Protein AF-A0A3L7VJH4-F1 (afdb_monomer)

Secondary structure (DSSP, 8-state):
-EEEEEES-TTHHHHHHTSHHHHHHHHTTS-EEEEEEGGGG-S-TTT---EEPPTT--SS-EE-HHHHHHHHHHHHHH-SS--EEEEEEEEEEEP-HHHHHHHGGG-EEEEEE--TT-B-THHHHHH--EEEESSSS--SSSHHHHHHHHHHHHTTSTTSSSSTTHHHHSTTSTT-SSPPPP-

Mean predicted aligned error: 3.5 Å

Sequence (183 aa):
MRIDVVTLFPEIFSGYLTQSLLAKAIDKGLIEIAVHNLRDWSTDEKHHKVDDRPYGGGPGMLICVEPVVRCVESLRAIDPRPAELVLLTPQGRRLDQTIVEEFAPRGRLILLCGRYEGFDHRVVEILKPTELSVGDFVLNGGEVAAMIVIDAAIRLIPGVLGDEQSSWDDSFSRGNRILEFPQ

pLDDT: mean 94.94, std 4.59, range [74.0, 98.81]

Structure (mmCIF, N/CA/C/O backbone):
data_AF-A0A3L7VJH4-F1
#
_entry.id   AF-A0A3L7VJH4-F1
#
loop_
_atom_site.group_PDB
_atom_site.id
_atom_site.type_symbol
_atom_site.label_atom_id
_atom_site.label_alt_id
_atom_site.label_comp_id
_atom_site.label_asym_id
_atom_site.label_entity_id
_atom_site.label_seq_id
_atom_site.pdbx_PDB_ins_code
_atom_site.Cartn_x
_atom_site.Cartn_y
_atom_site.Cartn_z
_atom_site.occupancy
_atom_site.B_iso_or_equiv
_atom_site.auth_seq_id
_atom_site.auth_comp_id
_atom_site.auth_asym_id
_atom_site.auth_atom_id
_atom_site.pdbx_PDB_model_num
ATOM 1 N N . MET A 1 1 ? -14.295 -4.120 3.820 1.00 92.06 1 MET A N 1
ATOM 2 C CA . MET A 1 1 ? -13.302 -3.347 3.029 1.00 92.06 1 MET A CA 1
ATOM 3 C C . MET A 1 1 ? -12.456 -4.326 2.227 1.00 92.06 1 MET A C 1
ATOM 5 O O . MET A 1 1 ? -12.163 -5.381 2.766 1.00 92.06 1 MET A O 1
ATOM 9 N N . ARG A 1 2 ? -12.078 -4.025 0.981 1.00 95.62 2 ARG A N 1
ATOM 10 C CA . ARG A 1 2 ? -11.166 -4.852 0.173 1.00 95.62 2 ARG A CA 1
ATOM 11 C C . ARG A 1 2 ? -9.865 -4.102 -0.105 1.00 95.62 2 ARG A C 1
ATOM 13 O O . ARG A 1 2 ? -9.911 -2.929 -0.470 1.00 95.62 2 ARG A O 1
ATOM 20 N N . ILE A 1 3 ? -8.729 -4.772 0.048 1.00 97.69 3 ILE A N 1
ATOM 21 C CA . ILE A 1 3 ? -7.406 -4.220 -0.244 1.00 97.69 3 ILE A CA 1
ATOM 22 C C . ILE A 1 3 ? -6.659 -5.195 -1.152 1.00 97.69 3 ILE A C 1
ATOM 24 O O . ILE A 1 3 ? -6.390 -6.330 -0.767 1.00 97.69 3 ILE A O 1
ATOM 28 N N . ASP A 1 4 ? -6.319 -4.746 -2.354 1.00 98.31 4 ASP A N 1
ATOM 29 C CA . ASP A 1 4 ? -5.479 -5.478 -3.293 1.00 98.31 4 ASP A CA 1
ATOM 30 C C . ASP A 1 4 ? -4.043 -4.926 -3.196 1.00 98.31 4 ASP A C 1
ATOM 32 O O . ASP A 1 4 ? -3.785 -3.768 -3.521 1.00 98.31 4 ASP A O 1
ATOM 36 N N . VAL A 1 5 ? -3.095 -5.731 -2.721 1.00 98.69 5 VAL A N 1
ATOM 37 C CA . VAL A 1 5 ? -1.678 -5.356 -2.616 1.00 98.69 5 VAL A CA 1
ATOM 38 C C . VAL A 1 5 ? -0.929 -5.898 -3.822 1.00 98.69 5 VAL A C 1
ATOM 40 O O . VAL A 1 5 ? -0.890 -7.107 -4.026 1.00 98.69 5 VAL A O 1
ATOM 43 N N . VAL A 1 6 ? -0.292 -5.027 -4.599 1.00 98.81 6 VAL A N 1
ATOM 44 C CA . VAL A 1 6 ? 0.524 -5.411 -5.756 1.00 98.81 6 VAL A CA 1
ATOM 45 C C . VAL A 1 6 ? 1.995 -5.311 -5.379 1.00 98.81 6 VAL A C 1
ATOM 47 O O . VAL A 1 6 ? 2.497 -4.229 -5.077 1.00 98.81 6 VAL A O 1
ATOM 50 N N . THR A 1 7 ? 2.697 -6.440 -5.390 1.00 98.69 7 THR A N 1
ATOM 51 C CA . THR A 1 7 ? 4.099 -6.548 -4.961 1.00 98.69 7 THR A CA 1
ATOM 52 C C . THR A 1 7 ? 4.866 -7.543 -5.834 1.00 98.69 7 THR A C 1
ATOM 54 O O . THR A 1 7 ? 4.282 -8.329 -6.570 1.00 98.69 7 THR A O 1
ATOM 57 N N . LEU A 1 8 ? 6.196 -7.527 -5.751 1.00 98.12 8 LEU A N 1
ATOM 58 C CA . LEU A 1 8 ? 7.056 -8.587 -6.289 1.00 98.12 8 LEU A CA 1
ATOM 59 C C . LEU A 1 8 ? 7.301 -9.725 -5.289 1.00 98.12 8 LEU A C 1
ATOM 61 O O . LEU A 1 8 ? 7.897 -10.736 -5.657 1.00 98.12 8 LEU A O 1
ATOM 65 N N . PHE A 1 9 ? 6.883 -9.551 -4.032 1.00 97.69 9 PHE A N 1
ATOM 66 C CA . PHE A 1 9 ? 7.209 -10.432 -2.912 1.00 97.69 9 PHE A CA 1
ATOM 67 C C . PHE A 1 9 ? 5.965 -10.745 -2.066 1.00 97.69 9 PHE A C 1
ATOM 69 O O . PHE A 1 9 ? 5.881 -10.321 -0.910 1.00 97.69 9 PHE A O 1
ATOM 76 N N . PRO A 1 10 ? 4.991 -11.493 -2.616 1.00 97.81 10 PRO A N 1
ATOM 77 C CA . PRO A 1 10 ? 3.744 -11.801 -1.915 1.00 97.81 10 PRO A CA 1
ATOM 78 C C . PRO A 1 10 ? 3.968 -12.520 -0.575 1.00 97.81 10 PRO A C 1
ATOM 80 O O . PRO A 1 10 ? 3.296 -12.221 0.408 1.00 97.81 10 PRO A O 1
ATOM 83 N N . GLU A 1 11 ? 4.975 -13.393 -0.496 1.00 97.62 11 GLU A N 1
ATOM 84 C CA . GLU A 1 11 ? 5.280 -14.189 0.701 1.00 97.62 11 GLU A CA 1
ATOM 85 C C . GLU A 1 11 ? 5.618 -13.356 1.947 1.00 97.62 11 GLU A C 1
ATOM 87 O O . GLU A 1 11 ? 5.422 -13.830 3.065 1.00 97.62 11 GLU A O 1
ATOM 92 N N . ILE A 1 12 ? 6.056 -12.099 1.791 1.00 96.56 12 ILE A N 1
ATOM 93 C CA . ILE A 1 12 ? 6.304 -11.183 2.922 1.00 96.56 12 ILE A CA 1
ATOM 94 C C . ILE A 1 12 ? 5.017 -10.940 3.733 1.00 96.56 12 ILE A C 1
ATOM 96 O O . ILE A 1 12 ? 5.074 -10.687 4.936 1.00 96.56 12 ILE A O 1
ATOM 100 N N . PHE A 1 13 ? 3.847 -11.058 3.103 1.00 97.62 13 PHE A N 1
ATOM 101 C CA . PHE A 1 13 ? 2.556 -10.841 3.750 1.00 97.62 13 PHE A CA 1
ATOM 102 C C . PHE A 1 13 ? 2.014 -12.079 4.476 1.00 97.62 13 PHE A C 1
ATOM 104 O O . PHE A 1 13 ? 1.137 -11.928 5.322 1.00 97.62 13 PHE A O 1
ATOM 111 N N . SER A 1 14 ? 2.535 -13.283 4.209 1.00 91.81 14 SER A N 1
ATOM 112 C CA . SER A 1 14 ? 2.027 -14.545 4.781 1.00 91.81 14 SER A CA 1
ATOM 113 C C . SER A 1 14 ? 1.933 -14.511 6.314 1.00 91.81 14 SER A C 1
ATOM 115 O O . SER A 1 14 ? 0.893 -14.821 6.899 1.00 91.81 14 SER A O 1
ATOM 117 N N . GLY A 1 15 ? 3.001 -14.055 6.972 1.00 93.81 15 GLY A N 1
ATOM 118 C CA . GLY A 1 15 ? 3.023 -13.828 8.412 1.00 93.81 15 GLY A CA 1
ATOM 119 C C . GLY A 1 15 ? 2.077 -12.701 8.810 1.00 93.81 15 GLY A C 1
ATOM 120 O O . GLY A 1 15 ? 1.197 -12.903 9.629 1.00 93.81 15 GLY A O 1
ATOM 121 N N . TYR A 1 16 ? 2.204 -11.526 8.197 1.00 95.62 16 TYR A N 1
ATOM 122 C CA . TYR A 1 16 ? 1.441 -10.336 8.583 1.00 95.62 16 TYR A CA 1
ATOM 123 C C . TYR A 1 16 ? -0.088 -10.541 8.561 1.00 95.62 16 TYR A C 1
ATOM 125 O O . TYR A 1 16 ? -0.773 -10.169 9.511 1.00 95.62 16 TYR A O 1
ATOM 133 N N . LEU A 1 17 ? -0.620 -11.192 7.523 1.00 96.44 17 LEU A N 1
ATOM 134 C CA . LEU A 1 17 ? -2.065 -11.386 7.343 1.00 96.44 17 LEU A CA 1
ATOM 135 C C 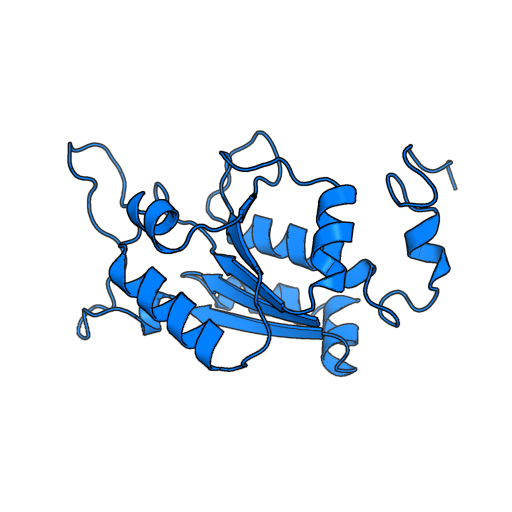. LEU A 1 17 ? -2.676 -12.433 8.287 1.00 96.44 17 LEU A C 1
ATOM 137 O O . LEU A 1 17 ? -3.890 -12.454 8.468 1.00 96.44 17 LEU A O 1
ATOM 141 N N . THR A 1 18 ? -1.857 -13.296 8.890 1.00 96.00 18 THR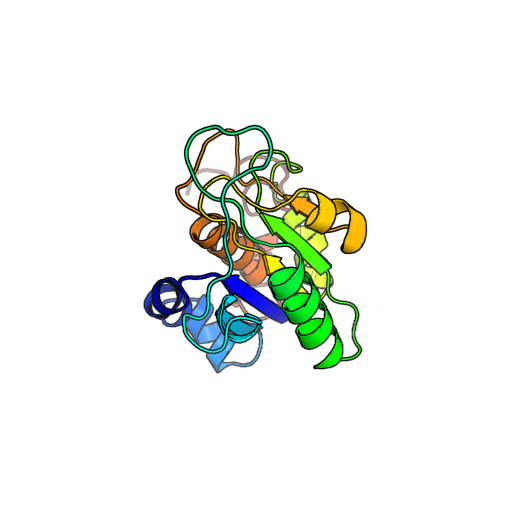 A N 1
ATOM 142 C CA . THR A 1 18 ? -2.319 -14.432 9.707 1.00 96.00 18 THR A CA 1
ATOM 143 C C . THR A 1 18 ? -2.238 -14.179 11.210 1.00 96.00 18 THR A C 1
ATOM 145 O O . THR A 1 18 ? -2.557 -15.067 11.999 1.00 96.00 18 THR A O 1
ATOM 148 N N . GLN A 1 19 ? -1.844 -12.974 11.634 1.00 94.62 19 GLN A N 1
ATOM 149 C CA . GLN A 1 19 ? -1.680 -12.648 13.050 1.00 94.62 19 GLN A CA 1
ATOM 150 C C . GLN A 1 19 ? -2.726 -11.660 13.578 1.00 94.62 19 GLN A C 1
ATOM 152 O O . GLN A 1 19 ? -3.238 -10.787 12.875 1.00 94.62 19 GLN A O 1
ATOM 157 N N . SER A 1 20 ? -2.953 -11.754 14.891 1.00 94.12 20 SER A N 1
ATOM 158 C CA . SER A 1 20 ? -3.588 -10.718 15.712 1.00 94.12 20 SER A CA 1
ATOM 159 C C . SER A 1 20 ? -4.978 -10.267 15.210 1.00 94.12 20 SER A C 1
ATOM 161 O O . SER A 1 20 ? -5.812 -11.079 14.807 1.00 94.12 20 SER A O 1
ATOM 163 N N . LEU A 1 21 ? -5.262 -8.970 15.334 1.00 93.06 21 LEU A N 1
ATOM 164 C CA . LEU A 1 21 ? -6.517 -8.311 14.995 1.00 93.06 21 LEU A CA 1
ATOM 165 C C . LEU A 1 21 ? -6.871 -8.442 13.511 1.00 93.06 21 LEU A C 1
ATOM 167 O O . LEU A 1 21 ? -8.036 -8.669 13.186 1.00 93.06 21 LEU A O 1
ATOM 171 N N . LEU A 1 22 ? -5.871 -8.341 12.633 1.00 95.19 22 LEU A N 1
ATOM 172 C CA . LEU A 1 22 ? -6.064 -8.425 11.191 1.00 95.19 22 LEU A CA 1
ATOM 173 C C . LEU A 1 22 ? -6.592 -9.803 10.777 1.00 95.19 22 LEU A C 1
ATOM 175 O O . LEU A 1 22 ? -7.606 -9.872 10.085 1.00 95.19 22 LEU A O 1
ATOM 179 N N . ALA A 1 23 ? -5.988 -10.886 11.275 1.00 96.56 23 ALA A N 1
ATOM 180 C CA . ALA A 1 23 ? -6.467 -12.244 11.009 1.00 96.56 23 ALA A CA 1
ATOM 181 C C . ALA A 1 23 ? -7.924 -12.433 11.450 1.00 96.56 23 ALA A C 1
ATOM 183 O O . ALA A 1 23 ? -8.761 -12.883 10.674 1.00 96.56 23 ALA A O 1
ATOM 184 N N . LYS A 1 24 ? -8.270 -11.975 12.662 1.00 96.19 24 LYS A N 1
ATOM 185 C CA . LYS A 1 24 ? -9.651 -12.038 13.168 1.00 96.19 24 LYS A CA 1
ATOM 186 C C . LYS A 1 24 ? -10.632 -11.239 12.306 1.00 96.19 24 LYS A C 1
ATOM 188 O O . LYS A 1 24 ? -11.784 -11.643 12.167 1.00 96.19 24 LYS A O 1
ATOM 193 N N . ALA A 1 25 ? -10.215 -10.088 11.780 1.00 95.69 25 ALA A N 1
ATOM 194 C CA . ALA A 1 25 ? -11.049 -9.261 10.912 1.00 95.69 25 ALA A CA 1
ATOM 195 C C . ALA A 1 25 ? -11.294 -9.926 9.547 1.00 95.69 25 ALA A C 1
ATOM 197 O O . ALA A 1 25 ? -12.413 -9.858 9.033 1.00 95.69 25 ALA A O 1
ATOM 198 N N . ILE A 1 26 ? -10.274 -10.599 9.003 1.00 96.69 26 ILE A N 1
ATOM 199 C CA . ILE A 1 26 ? -10.370 -11.399 7.776 1.00 96.69 26 ILE A CA 1
ATOM 200 C C . ILE A 1 26 ? -11.284 -12.612 7.995 1.00 96.69 26 ILE A C 1
ATOM 202 O O . ILE A 1 26 ? -12.233 -12.792 7.236 1.00 96.69 26 ILE A O 1
ATOM 206 N N . ASP A 1 27 ? -11.088 -13.382 9.071 1.00 96.88 27 ASP A N 1
ATOM 207 C CA . ASP A 1 27 ? -11.901 -14.569 9.393 1.00 96.88 27 ASP A CA 1
ATOM 208 C C . ASP A 1 27 ? -13.392 -14.236 9.567 1.00 96.88 27 ASP A C 1
ATOM 210 O O . ASP A 1 27 ? -14.271 -15.024 9.219 1.00 96.88 27 ASP A O 1
ATOM 214 N N . LYS A 1 28 ? -13.693 -13.042 10.093 1.00 96.38 28 LYS A N 1
ATOM 215 C CA . LYS A 1 28 ? -15.062 -12.523 10.237 1.00 96.38 28 LYS A CA 1
ATOM 216 C C . LYS A 1 28 ? -15.642 -11.939 8.943 1.00 96.38 28 LYS A C 1
ATOM 218 O O . LYS A 1 28 ? -16.788 -11.495 8.951 1.00 96.38 28 LYS A O 1
ATOM 223 N N . GLY A 1 29 ? -14.870 -11.880 7.858 1.00 95.81 29 GLY A N 1
ATOM 224 C CA . GLY A 1 29 ? -15.290 -11.299 6.580 1.00 95.81 29 GLY A CA 1
ATOM 225 C C . GLY A 1 29 ? -15.485 -9.778 6.606 1.00 95.81 29 GLY A C 1
ATOM 226 O O . GLY A 1 29 ? -16.121 -9.227 5.710 1.00 95.81 29 GLY A O 1
ATOM 227 N N . LEU A 1 30 ? -14.955 -9.076 7.616 1.00 94.81 30 LEU A N 1
ATOM 228 C CA . LEU A 1 30 ? -15.017 -7.608 7.685 1.00 94.81 30 LEU A CA 1
ATOM 229 C C . LEU A 1 30 ? -14.079 -6.970 6.649 1.00 94.81 30 LEU A C 1
ATOM 231 O O . LEU A 1 30 ? -14.329 -5.872 6.127 1.00 94.81 30 LEU A O 1
ATOM 235 N N . ILE A 1 31 ? -12.984 -7.672 6.353 1.00 95.31 31 ILE A N 1
ATOM 236 C CA . ILE A 1 31 ? -11.900 -7.217 5.491 1.00 95.31 31 ILE A CA 1
ATOM 237 C C . ILE A 1 31 ? -11.475 -8.355 4.570 1.00 95.31 31 ILE A C 1
ATOM 239 O O . ILE A 1 31 ? -11.355 -9.498 4.995 1.00 95.31 31 ILE A O 1
ATOM 243 N N . GLU A 1 32 ? -11.228 -8.023 3.312 1.00 96.12 32 GLU A N 1
ATOM 244 C CA . GLU A 1 32 ? -10.645 -8.908 2.312 1.00 96.12 32 GLU A CA 1
ATOM 245 C C . GLU A 1 32 ? -9.292 -8.323 1.904 1.00 96.12 32 GLU A C 1
ATOM 247 O O . GLU A 1 32 ? -9.225 -7.165 1.486 1.00 96.12 32 GLU A O 1
ATOM 252 N N . ILE A 1 33 ? -8.215 -9.101 2.025 1.00 96.88 33 ILE A N 1
ATOM 253 C CA . ILE A 1 33 ? -6.894 -8.707 1.530 1.00 96.88 33 ILE A CA 1
ATOM 254 C C . ILE A 1 33 ? -6.434 -9.731 0.503 1.00 96.88 33 ILE A C 1
ATOM 256 O O . ILE A 1 33 ? -6.310 -10.913 0.815 1.00 96.88 33 ILE A O 1
ATOM 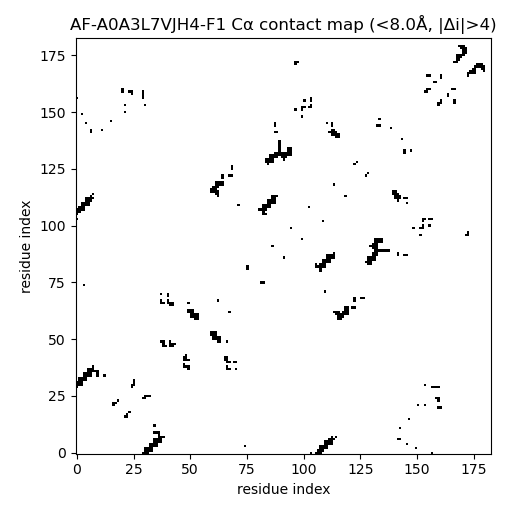260 N N . ALA A 1 34 ? -6.170 -9.260 -0.712 1.00 97.25 34 ALA A N 1
ATOM 261 C CA . ALA A 1 34 ? -5.609 -10.059 -1.789 1.00 97.25 34 ALA A CA 1
ATOM 262 C C . ALA A 1 34 ? -4.205 -9.547 -2.111 1.00 97.25 34 ALA A C 1
ATOM 264 O O . ALA A 1 34 ? -4.002 -8.346 -2.287 1.00 97.25 34 ALA A O 1
ATOM 265 N N . VAL A 1 35 ? -3.229 -10.450 -2.170 1.00 98.44 35 VAL A N 1
ATOM 266 C CA . VAL A 1 35 ? -1.836 -10.112 -2.476 1.00 98.44 35 VAL A CA 1
ATOM 267 C C . VAL A 1 35 ? -1.497 -10.673 -3.847 1.00 98.44 35 VAL A C 1
ATOM 269 O O . VAL A 1 35 ? -1.623 -11.872 -4.083 1.00 98.44 35 VAL A O 1
ATOM 272 N N . HIS A 1 36 ? -1.071 -9.793 -4.743 1.00 98.44 36 HIS A N 1
ATOM 273 C CA . HIS A 1 36 ? -0.866 -10.071 -6.157 1.00 98.44 36 HIS A CA 1
ATOM 274 C C . HIS A 1 36 ? 0.610 -9.939 -6.500 1.00 98.44 36 HIS A C 1
ATOM 276 O O . HIS A 1 36 ? 1.237 -8.919 -6.193 1.00 98.44 36 HIS A O 1
ATOM 282 N N . ASN A 1 37 ? 1.163 -10.956 -7.161 1.00 98.38 37 ASN A N 1
ATOM 283 C CA . ASN A 1 37 ? 2.512 -10.876 -7.692 1.00 98.38 37 ASN A CA 1
ATOM 284 C C . ASN A 1 37 ? 2.481 -10.150 -9.039 1.00 98.38 37 ASN A C 1
ATOM 286 O O . ASN A 1 37 ? 1.928 -10.656 -10.009 1.00 98.38 37 ASN A O 1
ATOM 290 N N . LEU A 1 38 ? 3.114 -8.980 -9.140 1.00 98.44 38 LEU A N 1
ATOM 291 C CA . LEU A 1 38 ? 3.136 -8.205 -10.389 1.00 98.44 38 LEU A CA 1
ATOM 292 C C . LEU A 1 38 ? 3.719 -9.006 -11.573 1.00 98.44 38 LEU A C 1
ATOM 294 O O . LEU A 1 38 ? 3.392 -8.738 -12.729 1.00 98.44 38 LEU A O 1
ATOM 298 N N . ARG A 1 39 ? 4.556 -10.013 -11.290 1.00 97.88 39 ARG A N 1
ATOM 299 C CA . ARG A 1 39 ? 5.144 -10.917 -12.292 1.00 97.88 39 ARG A CA 1
ATOM 300 C C . ARG A 1 39 ? 4.109 -11.720 -13.078 1.00 97.88 39 ARG A C 1
ATOM 302 O O . ARG A 1 39 ? 4.394 -12.087 -14.217 1.00 97.88 39 ARG A O 1
ATOM 309 N N . ASP A 1 40 ? 2.910 -11.900 -12.533 1.00 97.44 40 ASP A N 1
ATOM 310 C CA . ASP A 1 40 ? 1.806 -12.596 -13.200 1.00 97.44 40 ASP A CA 1
ATOM 311 C C . ASP A 1 40 ? 1.242 -11.788 -14.387 1.00 97.44 40 ASP A C 1
ATOM 313 O O . ASP A 1 40 ? 0.609 -12.347 -15.280 1.00 97.44 40 ASP A O 1
ATOM 317 N N . TRP A 1 41 ? 1.528 -10.480 -14.448 1.00 97.75 41 TRP A N 1
ATOM 318 C CA . TRP A 1 41 ? 1.181 -9.597 -15.571 1.00 97.75 41 TRP A CA 1
ATOM 319 C C . TRP A 1 41 ? 2.371 -9.264 -16.478 1.00 97.75 41 TRP A C 1
ATOM 321 O O . TRP A 1 41 ? 2.262 -8.389 -17.341 1.00 97.75 41 TRP A O 1
ATOM 331 N N . SER A 1 42 ? 3.505 -9.950 -16.307 1.00 96.56 42 SER A N 1
ATOM 332 C CA . SER A 1 42 ? 4.641 -9.821 -17.221 1.00 96.56 42 SER A CA 1
ATOM 333 C C . SER A 1 42 ? 4.266 -10.266 -18.637 1.00 96.56 42 SER A C 1
ATOM 335 O O . SER A 1 42 ? 3.522 -11.225 -18.833 1.00 96.56 42 SER A O 1
ATOM 337 N N . THR A 1 43 ? 4.812 -9.572 -19.635 1.00 90.50 43 THR A N 1
ATOM 338 C CA . THR A 1 43 ? 4.730 -9.967 -21.049 1.00 90.50 43 THR A CA 1
ATOM 339 C C . THR A 1 43 ? 5.884 -10.859 -21.489 1.00 90.50 43 THR A C 1
ATOM 341 O O . THR A 1 43 ? 5.847 -11.428 -22.577 1.00 90.50 43 THR A O 1
ATOM 344 N N . ASP A 1 44 ? 6.894 -11.019 -20.635 1.00 91.50 44 ASP A N 1
ATOM 345 C CA . ASP A 1 44 ? 7.966 -11.985 -20.815 1.00 91.50 44 ASP A CA 1
ATOM 346 C C . ASP A 1 44 ? 7.548 -13.319 -20.187 1.00 91.50 44 ASP A C 1
ATOM 348 O O . ASP A 1 44 ? 7.787 -13.574 -19.009 1.00 91.50 44 ASP A O 1
ATOM 352 N N . GLU A 1 45 ? 6.937 -14.189 -20.989 1.00 85.31 45 GLU A N 1
ATOM 353 C CA . GLU A 1 45 ? 6.491 -15.521 -20.552 1.00 85.31 45 GLU A CA 1
ATOM 354 C C . GLU A 1 45 ? 7.645 -16.446 -20.133 1.00 85.31 45 GLU A C 1
ATOM 356 O O . GLU A 1 45 ? 7.423 -17.469 -19.490 1.00 85.31 45 GLU A O 1
ATOM 361 N N . LYS A 1 46 ? 8.889 -16.126 -20.508 1.00 90.00 46 LYS A N 1
ATOM 362 C CA . LYS A 1 46 ? 10.037 -17.000 -20.256 1.00 90.00 46 LYS A CA 1
ATOM 363 C C . LYS A 1 46 ? 10.687 -16.713 -18.910 1.00 90.00 46 LYS A C 1
ATOM 365 O O . LYS A 1 46 ? 11.101 -17.643 -18.218 1.00 90.00 46 LYS A O 1
ATOM 370 N N . HIS A 1 47 ? 10.840 -15.436 -18.569 1.00 91.44 47 HIS A N 1
ATOM 371 C CA . HIS A 1 47 ? 11.544 -15.019 -17.355 1.00 91.44 47 HIS A CA 1
ATOM 372 C C . HIS A 1 47 ? 10.677 -14.208 -16.388 1.00 91.44 47 HIS A C 1
ATOM 374 O O . HIS A 1 47 ? 11.154 -13.877 -15.302 1.00 91.44 47 HIS A O 1
ATOM 380 N N . HIS A 1 48 ? 9.428 -13.896 -16.748 1.00 93.31 48 HIS A N 1
ATOM 381 C CA . HIS A 1 48 ? 8.505 -13.076 -15.957 1.00 93.31 48 HIS A CA 1
ATOM 382 C C . HIS A 1 48 ? 9.152 -11.765 -15.470 1.00 93.31 48 HIS A C 1
ATOM 384 O O . HIS A 1 48 ? 9.014 -11.342 -14.311 1.00 93.31 48 HIS A O 1
ATOM 390 N N . LYS A 1 49 ? 9.925 -11.136 -16.365 1.00 95.00 49 LYS A N 1
ATOM 391 C CA . LYS A 1 49 ? 10.639 -9.881 -16.113 1.00 95.00 49 LYS A CA 1
ATOM 392 C C . LYS A 1 49 ? 9.636 -8.725 -16.061 1.00 95.00 49 LYS A C 1
ATOM 394 O O . LYS A 1 49 ? 8.722 -8.644 -16.878 1.00 95.00 49 LYS A O 1
ATOM 399 N N . VAL A 1 50 ? 9.791 -7.834 -15.085 1.00 97.31 50 VAL A N 1
ATOM 400 C CA . VAL A 1 50 ? 8.879 -6.689 -14.861 1.00 97.31 50 VAL A CA 1
ATOM 401 C C . VAL A 1 50 ? 9.621 -5.382 -14.619 1.00 97.31 50 VAL A C 1
ATOM 403 O O . VAL A 1 50 ? 8.999 -4.362 -14.350 1.00 97.31 50 VAL A O 1
ATOM 406 N N . ASP A 1 51 ? 10.942 -5.413 -14.703 1.00 96.81 51 ASP A N 1
ATOM 407 C CA . ASP A 1 51 ? 11.846 -4.310 -14.428 1.00 96.81 51 ASP A CA 1
ATOM 408 C C . ASP A 1 51 ? 12.845 -4.167 -15.573 1.00 96.81 51 ASP A C 1
ATOM 410 O O . ASP A 1 51 ? 13.219 -5.171 -16.165 1.00 96.81 51 ASP A O 1
ATOM 414 N N . ASP A 1 52 ? 13.302 -2.963 -15.903 1.00 96.62 52 ASP A N 1
ATOM 415 C CA . ASP A 1 52 ? 14.395 -2.768 -16.858 1.00 96.62 52 ASP A CA 1
ATOM 416 C C . ASP A 1 52 ? 15.324 -1.620 -16.456 1.00 96.62 52 ASP A C 1
ATOM 418 O O . ASP A 1 52 ? 15.052 -0.870 -15.516 1.00 96.62 52 ASP A O 1
ATOM 422 N N . ARG A 1 53 ? 16.459 -1.498 -17.148 1.00 96.75 53 ARG A N 1
ATOM 423 C CA . ARG A 1 53 ? 17.420 -0.421 -16.885 1.00 96.75 53 ARG A CA 1
ATOM 424 C C . ARG A 1 53 ? 16.819 0.950 -17.219 1.00 96.75 53 ARG A C 1
ATOM 426 O O . ARG A 1 53 ? 16.162 1.081 -18.253 1.00 96.75 53 ARG A O 1
ATOM 433 N N . PRO A 1 54 ? 17.103 1.989 -16.416 1.00 96.31 54 PRO A N 1
ATOM 434 C CA . PRO A 1 54 ? 16.635 3.338 -16.702 1.00 96.31 54 PRO A CA 1
ATOM 435 C C . PRO A 1 54 ? 17.250 3.885 -17.999 1.00 96.31 54 PRO A C 1
ATOM 437 O O . PRO A 1 54 ? 18.460 3.783 -18.241 1.00 96.31 54 PRO A O 1
ATOM 440 N N . TYR A 1 55 ? 16.420 4.523 -18.828 1.00 95.12 55 TYR A N 1
ATOM 441 C CA . TYR A 1 55 ? 16.918 5.357 -19.921 1.00 95.12 55 TYR A CA 1
ATOM 442 C C . TYR A 1 55 ? 17.727 6.532 -19.353 1.00 95.12 55 TYR A C 1
ATOM 444 O O . TYR A 1 55 ? 17.358 7.116 -18.340 1.00 95.12 55 TYR A O 1
ATOM 452 N N . GLY A 1 56 ? 18.839 6.878 -20.007 1.00 95.69 56 GLY A N 1
ATOM 453 C CA . GLY A 1 56 ? 19.794 7.877 -19.502 1.00 95.69 56 GLY A CA 1
ATOM 454 C C . GLY A 1 56 ? 20.903 7.300 -18.611 1.00 95.69 56 GLY A C 1
ATOM 455 O O . GLY A 1 56 ? 21.875 7.999 -18.335 1.00 95.69 56 GLY A O 1
ATOM 456 N N . GLY A 1 57 ? 20.824 6.015 -18.247 1.00 91.94 57 GLY A N 1
ATOM 457 C CA . GLY A 1 57 ? 21.821 5.340 -17.416 1.00 91.94 57 GLY A CA 1
ATOM 458 C C . GLY A 1 57 ? 21.625 5.586 -15.918 1.00 91.94 57 GLY A C 1
ATOM 459 O O . GLY A 1 57 ? 20.600 6.103 -15.488 1.00 91.94 57 GLY A O 1
ATOM 460 N N . GLY A 1 58 ? 22.617 5.182 -15.123 1.00 90.88 58 GLY A N 1
ATOM 461 C CA . GLY A 1 58 ? 22.535 5.151 -13.660 1.00 90.88 58 GLY A CA 1
ATOM 462 C C . GLY A 1 58 ? 22.446 3.723 -13.105 1.00 90.88 58 GLY A C 1
ATOM 463 O O . GLY A 1 58 ? 22.274 2.768 -13.870 1.00 90.88 58 GLY A O 1
ATOM 464 N N . PRO A 1 59 ? 22.652 3.551 -11.790 1.00 91.38 59 PRO A N 1
ATOM 465 C CA . PRO A 1 59 ? 22.502 2.258 -11.137 1.00 91.38 59 PRO A CA 1
ATOM 466 C C . PRO A 1 59 ? 21.023 1.859 -11.019 1.00 91.38 59 PRO A C 1
ATOM 468 O O . PRO A 1 59 ? 20.131 2.697 -11.113 1.00 91.38 59 PRO A O 1
ATOM 471 N N . GLY A 1 60 ? 20.783 0.572 -10.768 1.00 93.62 60 GLY A N 1
ATOM 472 C CA . GLY A 1 60 ? 19.455 0.059 -10.438 1.00 93.62 60 GLY A CA 1
ATOM 473 C C . GLY A 1 60 ? 18.574 -0.286 -11.641 1.00 93.62 60 GLY A C 1
ATOM 474 O O . GLY A 1 60 ? 19.027 -0.360 -12.785 1.00 93.62 60 GLY A O 1
ATOM 475 N N . MET A 1 61 ? 17.310 -0.572 -11.336 1.00 96.69 61 MET A N 1
ATOM 476 C CA . MET A 1 61 ? 16.271 -0.997 -12.277 1.00 96.69 61 MET A CA 1
ATOM 477 C C . MET A 1 61 ? 14.983 -0.224 -11.972 1.00 96.69 61 MET A C 1
ATOM 479 O O . MET A 1 61 ? 14.773 0.193 -10.834 1.00 96.69 61 MET A O 1
ATOM 483 N N . LEU A 1 62 ? 14.115 -0.053 -12.963 1.00 97.56 62 LEU A N 1
ATOM 484 C CA . LEU A 1 62 ? 12.783 0.530 -12.803 1.00 97.56 62 LEU A CA 1
ATOM 485 C C . LEU A 1 62 ? 11.724 -0.484 -13.200 1.00 97.56 62 LEU A C 1
ATOM 487 O O . LEU A 1 62 ? 11.880 -1.181 -14.198 1.00 97.56 62 LEU A O 1
ATOM 491 N N . ILE A 1 63 ? 10.625 -0.528 -12.454 1.00 97.88 63 ILE A N 1
ATOM 492 C CA . ILE A 1 63 ? 9.463 -1.338 -12.811 1.00 97.88 63 ILE A CA 1
ATOM 493 C C . ILE A 1 63 ? 8.840 -0.784 -14.100 1.00 97.88 63 ILE A C 1
ATOM 495 O O . ILE A 1 63 ? 8.532 0.407 -14.203 1.00 97.88 63 ILE A O 1
ATOM 499 N N . CYS A 1 64 ? 8.646 -1.667 -15.076 1.00 97.75 64 CYS A N 1
ATOM 500 C CA . CYS A 1 64 ? 8.1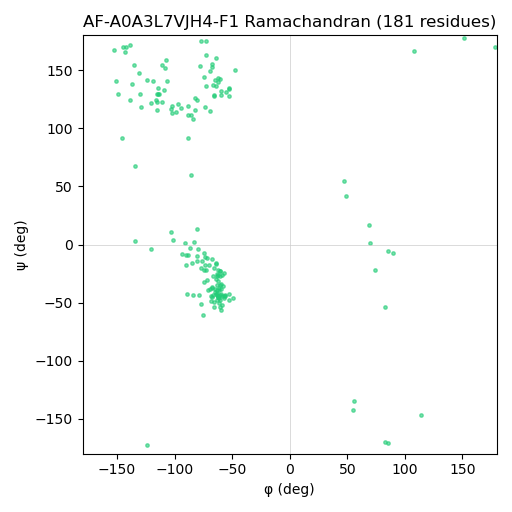16 -1.356 -16.395 1.00 97.75 64 CYS A CA 1
ATOM 501 C C . CYS A 1 64 ? 6.634 -0.959 -16.348 1.00 97.75 64 CYS A C 1
ATOM 503 O O . CYS A 1 64 ? 5.849 -1.485 -15.561 1.00 97.75 64 CYS A O 1
ATOM 505 N N . VAL A 1 65 ? 6.234 -0.086 -17.274 1.00 98.19 65 VAL A N 1
ATOM 506 C CA . VAL A 1 65 ? 4.865 0.453 -17.368 1.00 98.19 65 VAL A CA 1
ATOM 507 C C . VAL A 1 65 ? 3.823 -0.637 -17.617 1.00 98.19 65 VAL A C 1
ATOM 509 O O . VAL A 1 65 ? 2.807 -0.706 -16.931 1.00 98.19 65 VAL A O 1
ATOM 512 N N . GLU A 1 66 ? 4.066 -1.482 -18.619 1.00 97.50 66 GLU A N 1
ATOM 513 C CA . GLU A 1 66 ? 3.074 -2.425 -19.138 1.00 97.50 66 GLU A CA 1
ATOM 514 C C . GLU A 1 66 ? 2.533 -3.418 -18.091 1.00 97.50 66 GLU A C 1
ATOM 516 O O . GLU A 1 66 ? 1.308 -3.471 -17.944 1.00 97.50 66 GLU A O 1
ATOM 521 N N . PRO A 1 67 ? 3.363 -4.169 -17.332 1.00 97.94 67 PRO A N 1
ATOM 522 C CA . PRO A 1 67 ? 2.837 -5.102 -16.334 1.00 97.94 67 PRO A CA 1
ATOM 523 C C . PRO A 1 67 ? 2.013 -4.390 -15.256 1.00 97.94 67 PRO A C 1
ATOM 525 O O . PRO A 1 67 ? 1.002 -4.925 -14.807 1.00 97.94 67 PRO A O 1
ATOM 528 N N . VAL A 1 68 ? 2.388 -3.162 -14.877 1.00 98.50 68 VAL A N 1
ATOM 529 C CA . VAL A 1 68 ? 1.664 -2.381 -13.862 1.00 98.50 68 VAL A CA 1
ATOM 530 C C . VAL A 1 68 ? 0.298 -1.949 -14.374 1.00 98.50 68 VAL A C 1
ATOM 532 O O . VAL A 1 68 ? -0.702 -2.172 -13.696 1.00 98.50 68 VAL A O 1
ATOM 535 N N . VAL A 1 69 ? 0.235 -1.383 -15.582 1.00 98.50 69 VAL A N 1
ATOM 536 C CA . VAL A 1 69 ? -1.035 -0.965 -16.193 1.00 98.50 69 VAL A CA 1
ATOM 537 C C . VAL A 1 69 ? -1.959 -2.169 -16.379 1.00 98.50 69 VAL A C 1
ATOM 539 O O . VAL A 1 69 ? -3.119 -2.114 -15.977 1.00 98.50 69 VAL A O 1
ATOM 542 N N . ARG A 1 70 ? -1.445 -3.288 -16.907 1.00 98.31 70 ARG A N 1
ATOM 543 C CA . ARG A 1 70 ? -2.226 -4.524 -17.076 1.00 98.31 70 ARG A CA 1
ATOM 544 C C . ARG A 1 70 ? -2.750 -5.062 -15.745 1.00 98.31 70 ARG A C 1
ATOM 546 O O . ARG A 1 70 ? -3.912 -5.455 -15.675 1.00 98.31 70 ARG A O 1
ATOM 553 N N . CYS A 1 71 ? -1.915 -5.064 -14.707 1.00 98.38 71 CYS A N 1
ATOM 554 C CA . CYS A 1 71 ? -2.301 -5.497 -13.368 1.00 98.38 71 CYS A CA 1
ATOM 555 C C . CYS A 1 71 ? -3.431 -4.631 -12.809 1.00 98.38 71 CYS A C 1
ATOM 557 O O . CYS A 1 71 ? -4.494 -5.144 -12.466 1.00 98.38 71 CYS A O 1
ATOM 559 N N . VAL A 1 72 ? -3.248 -3.311 -12.791 1.00 98.25 72 VAL A N 1
ATOM 560 C CA . VAL A 1 72 ? -4.228 -2.379 -12.222 1.00 98.25 72 VAL A CA 1
ATOM 561 C C . VAL A 1 72 ? -5.564 -2.434 -12.960 1.00 98.25 72 VAL A C 1
ATOM 563 O O . VAL A 1 72 ? -6.607 -2.510 -12.313 1.00 98.25 72 VAL A O 1
ATOM 566 N N . GLU A 1 73 ? -5.555 -2.446 -14.293 1.00 97.50 73 GLU A N 1
ATOM 567 C CA . GLU A 1 73 ? -6.788 -2.547 -15.082 1.00 97.50 73 GLU A CA 1
ATOM 568 C C . GLU A 1 73 ? -7.493 -3.896 -14.866 1.00 97.50 73 GLU A C 1
ATOM 570 O O . GLU A 1 73 ? -8.715 -3.942 -14.714 1.00 97.50 73 GLU A O 1
ATOM 575 N N . SER A 1 74 ? -6.736 -4.991 -14.738 1.00 97.81 74 SER A N 1
ATOM 576 C CA . SER A 1 74 ? -7.294 -6.302 -14.388 1.00 97.81 74 SER A CA 1
ATOM 577 C C . SER A 1 74 ? -7.954 -6.292 -13.007 1.00 97.81 74 SER A C 1
ATOM 579 O O . SER A 1 74 ? -9.058 -6.808 -12.859 1.00 97.81 74 SER A O 1
ATOM 581 N N . LEU A 1 75 ? -7.316 -5.697 -11.994 1.00 97.44 75 LEU A N 1
ATOM 582 C CA . LEU A 1 75 ? -7.859 -5.624 -10.631 1.00 97.44 75 LEU A CA 1
ATOM 583 C C . LEU A 1 75 ? -9.102 -4.728 -10.541 1.00 97.44 75 LEU A C 1
ATOM 585 O O . LEU A 1 75 ? -10.054 -5.047 -9.821 1.00 97.44 75 LEU A O 1
ATOM 589 N N . ARG A 1 76 ? -9.126 -3.633 -11.309 1.00 96.38 76 ARG A N 1
ATOM 590 C CA . ARG A 1 76 ? -10.312 -2.781 -11.472 1.00 96.38 76 ARG A CA 1
ATOM 591 C C . ARG A 1 76 ? -11.467 -3.537 -12.127 1.00 96.38 76 ARG A C 1
ATOM 593 O O . ARG A 1 76 ? -12.608 -3.322 -11.743 1.00 96.38 76 ARG A O 1
ATOM 600 N N . ALA A 1 77 ? -11.193 -4.449 -13.059 1.00 95.94 77 ALA A N 1
ATOM 601 C CA . ALA A 1 77 ? -12.227 -5.225 -13.743 1.00 95.94 77 ALA A CA 1
ATOM 602 C C . ALA A 1 77 ? -12.863 -6.337 -12.882 1.00 95.94 77 ALA A C 1
ATOM 604 O O . ALA A 1 77 ? -13.985 -6.747 -13.170 1.00 95.94 77 ALA A O 1
ATOM 605 N N . ILE A 1 78 ? -12.187 -6.815 -11.826 1.00 93.62 78 ILE A N 1
ATOM 606 C CA . ILE A 1 78 ? -12.705 -7.884 -10.942 1.00 93.62 78 ILE A CA 1
ATOM 607 C C . ILE A 1 78 ? -13.975 -7.450 -10.199 1.00 93.62 78 ILE A C 1
ATOM 609 O O . ILE A 1 78 ? -14.822 -8.282 -9.877 1.00 93.62 78 ILE A O 1
ATOM 613 N N . ASP A 1 79 ? -14.123 -6.157 -9.919 1.00 87.44 79 ASP A N 1
ATOM 614 C CA . ASP A 1 79 ? -15.280 -5.626 -9.206 1.00 87.44 79 ASP A CA 1
ATOM 615 C C . ASP A 1 79 ? -15.569 -4.195 -9.688 1.00 87.44 79 ASP A C 1
ATOM 617 O O . ASP A 1 79 ? -14.656 -3.371 -9.731 1.00 87.44 79 ASP A O 1
ATOM 621 N N . PRO A 1 80 ? -16.821 -3.880 -10.064 1.00 87.25 80 PRO A N 1
ATOM 622 C CA . PRO A 1 80 ? -17.181 -2.606 -10.686 1.00 87.25 80 PRO A CA 1
ATOM 623 C C . PRO A 1 80 ? -17.142 -1.406 -9.730 1.00 87.25 80 PRO A C 1
ATOM 625 O O . PRO A 1 80 ? -17.251 -0.264 -10.180 1.00 87.25 80 PRO A O 1
ATOM 628 N N . ARG A 1 81 ? -17.032 -1.621 -8.413 1.00 90.12 81 ARG A N 1
ATOM 629 C CA . ARG A 1 81 ? -16.931 -0.525 -7.442 1.00 90.12 81 ARG A CA 1
ATOM 630 C C . ARG A 1 81 ? -15.607 0.225 -7.638 1.00 90.12 81 ARG A C 1
ATOM 632 O O . ARG A 1 81 ? -14.575 -0.441 -7.755 1.00 90.12 81 ARG A O 1
ATOM 639 N N . PRO A 1 82 ? -15.599 1.572 -7.590 1.00 91.44 82 PRO A N 1
ATOM 640 C CA . PRO A 1 82 ? -14.369 2.351 -7.673 1.00 91.44 82 PRO A CA 1
ATOM 641 C C . PRO A 1 82 ? -13.337 1.876 -6.649 1.00 91.44 82 PRO A C 1
ATOM 643 O O . PRO A 1 82 ? -13.671 1.669 -5.483 1.00 91.44 82 PRO A O 1
ATOM 646 N N . ALA A 1 83 ? -12.095 1.708 -7.094 1.00 95.44 83 ALA A N 1
ATOM 647 C CA . ALA A 1 83 ? -10.967 1.380 -6.237 1.00 95.44 83 ALA A CA 1
ATOM 648 C C . ALA A 1 83 ? -9.978 2.541 -6.243 1.00 95.44 83 ALA A C 1
ATOM 650 O O . ALA A 1 83 ? -9.573 3.014 -7.309 1.00 95.44 83 ALA A O 1
ATOM 651 N N . GLU A 1 84 ? -9.584 2.981 -5.052 1.00 96.94 84 GLU A N 1
ATOM 652 C CA . GLU A 1 84 ? -8.532 3.976 -4.915 1.00 96.94 84 GLU A CA 1
ATOM 653 C C . GLU A 1 84 ? -7.185 3.329 -5.219 1.00 96.94 84 GLU A C 1
ATOM 655 O O . GLU A 1 84 ? -6.763 2.408 -4.521 1.00 96.94 84 GLU A O 1
ATOM 660 N N . LEU A 1 85 ? -6.509 3.814 -6.256 1.00 98.38 85 LEU A N 1
ATOM 661 C CA . LEU A 1 85 ? -5.160 3.377 -6.580 1.00 98.38 85 LEU A CA 1
ATOM 662 C C . LEU A 1 85 ? -4.157 4.237 -5.817 1.00 98.38 85 LEU A C 1
ATOM 664 O O . LEU A 1 85 ? -4.091 5.445 -6.037 1.00 98.38 85 LEU A O 1
ATOM 668 N N . VAL A 1 86 ? -3.354 3.607 -4.967 1.00 98.56 86 VAL A N 1
ATOM 669 C CA . VAL A 1 86 ? -2.338 4.272 -4.154 1.00 98.56 86 VAL A CA 1
ATOM 670 C C . VAL A 1 86 ? -0.957 3.793 -4.580 1.00 98.56 86 VAL A C 1
ATOM 672 O O . VAL A 1 86 ? -0.663 2.598 -4.535 1.00 98.56 86 VAL A O 1
ATOM 675 N N . LEU A 1 87 ? -0.097 4.730 -4.969 1.00 98.75 87 LEU A N 1
ATOM 676 C CA . LEU A 1 87 ? 1.316 4.479 -5.223 1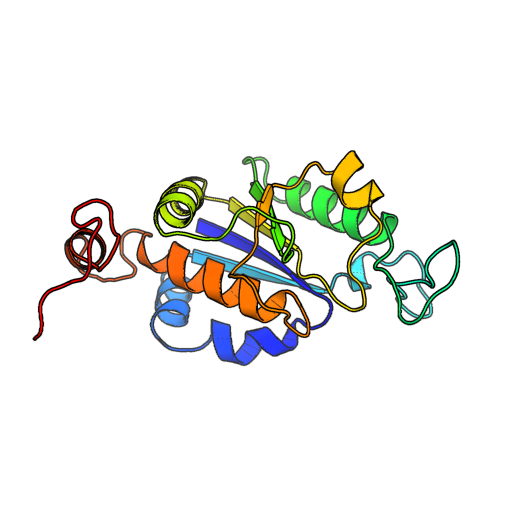.00 98.75 87 LEU A CA 1
ATOM 677 C C . LEU A 1 87 ? 2.112 4.799 -3.960 1.00 98.75 87 LEU A C 1
ATOM 679 O O . LEU A 1 87 ? 2.132 5.943 -3.511 1.00 98.75 87 LEU A O 1
ATOM 683 N N . LEU A 1 88 ? 2.771 3.793 -3.389 1.00 98.69 88 LEU A N 1
ATOM 684 C CA . LEU A 1 88 ? 3.576 3.968 -2.182 1.00 98.69 88 LEU A CA 1
ATOM 685 C C . LEU A 1 88 ? 4.970 4.465 -2.569 1.00 98.69 88 LEU A C 1
ATOM 687 O O . LEU A 1 88 ? 5.770 3.721 -3.139 1.00 98.69 88 LEU A O 1
ATOM 691 N N . THR A 1 89 ? 5.243 5.735 -2.281 1.00 98.38 89 THR A N 1
ATOM 692 C CA . THR A 1 89 ? 6.447 6.452 -2.718 1.00 98.38 89 THR A CA 1
ATOM 693 C C . THR A 1 89 ? 6.819 7.552 -1.720 1.00 98.38 89 THR A C 1
ATOM 695 O O . THR A 1 89 ? 5.930 8.252 -1.234 1.00 98.38 89 THR A O 1
ATOM 698 N N . PRO A 1 90 ? 8.116 7.775 -1.427 1.00 97.88 90 PRO A N 1
ATOM 699 C CA . PRO A 1 90 ? 8.540 8.855 -0.533 1.00 97.88 90 PRO A CA 1
ATOM 700 C C . PRO A 1 90 ? 8.211 10.260 -1.072 1.00 97.88 90 PRO A C 1
ATOM 702 O O . PRO A 1 90 ? 8.222 11.213 -0.303 1.00 97.88 90 PRO A O 1
ATOM 705 N N . GLN A 1 91 ? 7.900 10.395 -2.368 1.00 97.25 91 GLN A N 1
ATOM 706 C CA . GLN A 1 91 ? 7.508 11.665 -3.003 1.00 97.25 91 GLN A CA 1
ATOM 707 C C . GLN A 1 91 ? 6.032 12.033 -2.768 1.00 97.25 91 GLN A C 1
ATOM 709 O O . GLN A 1 91 ? 5.610 13.140 -3.096 1.00 97.25 91 GLN A O 1
ATOM 714 N N . GLY A 1 92 ? 5.241 11.103 -2.226 1.00 97.81 92 GLY A N 1
ATOM 715 C CA . GLY A 1 92 ? 3.806 11.267 -2.044 1.00 97.81 92 GLY A CA 1
ATOM 716 C C . GLY A 1 92 ? 3.423 12.157 -0.864 1.00 97.81 92 GLY A C 1
ATOM 717 O O . GLY A 1 92 ? 4.253 12.554 -0.043 1.00 97.81 92 GLY A O 1
ATOM 718 N N . ARG A 1 93 ? 2.117 12.417 -0.723 1.00 97.88 93 ARG A N 1
ATOM 719 C CA . ARG A 1 93 ? 1.570 13.079 0.472 1.00 97.88 93 ARG A CA 1
ATOM 720 C C . ARG A 1 93 ? 1.905 12.225 1.697 1.00 97.88 93 ARG A C 1
ATOM 722 O O . ARG A 1 93 ? 1.697 11.013 1.681 1.00 97.88 93 ARG A O 1
ATOM 729 N N . ARG A 1 94 ? 2.424 12.844 2.759 1.00 98.38 94 ARG A N 1
ATOM 730 C CA . ARG A 1 94 ? 2.756 12.131 3.998 1.00 98.38 94 ARG A CA 1
ATOM 731 C C . ARG A 1 94 ? 1.485 11.605 4.668 1.00 98.38 94 ARG A C 1
ATOM 733 O O . ARG A 1 94 ? 0.556 12.377 4.886 1.00 98.38 94 ARG A O 1
ATOM 740 N N . LEU A 1 95 ? 1.477 10.317 4.999 1.00 98.31 95 LEU A N 1
ATOM 741 C CA . LEU A 1 95 ? 0.408 9.633 5.710 1.00 98.31 95 LEU A CA 1
ATOM 742 C C . LEU A 1 95 ? 0.197 10.281 7.081 1.00 98.31 95 LEU A C 1
ATOM 744 O O . LEU A 1 95 ? 1.135 10.441 7.862 1.00 98.31 95 LEU A O 1
ATOM 748 N N . ASP A 1 96 ? -1.050 10.628 7.362 1.00 97.19 96 ASP A N 1
ATOM 749 C CA . ASP A 1 96 ? -1.533 11.052 8.667 1.00 97.19 96 ASP A CA 1
ATOM 750 C C . ASP A 1 96 ? -2.903 10.413 8.933 1.00 97.19 96 ASP A C 1
ATOM 752 O O . ASP A 1 96 ? -3.504 9.798 8.045 1.00 97.19 96 ASP A O 1
ATOM 756 N N . GLN A 1 97 ? -3.410 10.562 10.156 1.00 96.75 97 GLN A N 1
ATOM 757 C CA . GLN A 1 97 ? -4.684 9.961 10.546 1.00 96.75 97 GLN A CA 1
ATOM 758 C C . GLN A 1 97 ? -5.875 10.510 9.739 1.00 96.75 97 GLN A C 1
ATOM 760 O O . GLN A 1 97 ? -6.851 9.796 9.526 1.00 96.75 97 GLN A O 1
ATOM 765 N N . THR A 1 98 ? -5.786 11.735 9.207 1.00 95.38 98 THR A N 1
ATOM 766 C CA . THR A 1 98 ? -6.837 12.298 8.342 1.00 95.38 98 THR A CA 1
ATOM 767 C C . THR A 1 98 ? -6.918 11.523 7.029 1.00 95.38 98 THR A C 1
ATOM 769 O O . THR A 1 98 ? -8.007 11.162 6.597 1.00 95.38 98 THR A O 1
ATOM 772 N N . ILE A 1 99 ? -5.779 11.187 6.421 1.00 96.06 99 ILE A N 1
ATOM 773 C CA . ILE A 1 99 ? -5.740 10.359 5.205 1.00 96.06 99 ILE A CA 1
ATOM 774 C C . ILE A 1 99 ? -6.264 8.947 5.482 1.00 96.06 99 ILE A C 1
ATOM 776 O O . ILE A 1 99 ? -7.016 8.399 4.677 1.00 96.06 99 ILE A O 1
ATOM 780 N N . VAL A 1 100 ? -5.916 8.354 6.628 1.00 95.94 100 VAL A N 1
ATOM 781 C CA . VAL A 1 100 ? -6.432 7.030 7.023 1.00 95.94 100 VAL A CA 1
ATOM 782 C C . VAL A 1 100 ? -7.963 7.055 7.108 1.00 95.94 100 VAL A C 1
ATOM 784 O O . VAL A 1 100 ? -8.642 6.182 6.562 1.00 95.94 100 VAL A O 1
ATOM 787 N N . GLU A 1 101 ? -8.516 8.103 7.716 1.00 94.62 101 GLU A N 1
ATOM 788 C CA . GLU A 1 101 ? -9.956 8.349 7.800 1.00 94.62 101 GLU A CA 1
ATOM 789 C C . GLU A 1 101 ? -10.618 8.648 6.443 1.00 94.62 101 GLU A C 1
ATOM 791 O O . GLU A 1 101 ? -11.814 8.394 6.286 1.00 94.62 101 GLU A O 1
ATOM 796 N N . GLU A 1 102 ? -9.876 9.185 5.469 1.00 93.12 102 GLU A N 1
ATOM 797 C CA . GLU A 1 102 ? -10.325 9.353 4.081 1.00 93.12 102 GLU A CA 1
ATOM 798 C C . GLU A 1 102 ? -10.336 8.018 3.316 1.00 93.12 102 GLU A C 1
ATOM 800 O O . GLU A 1 102 ? -11.162 7.836 2.419 1.00 93.12 102 GLU A O 1
ATOM 805 N N . PHE A 1 103 ? -9.423 7.094 3.631 1.00 92.75 103 PHE A N 1
ATOM 806 C CA . PHE A 1 103 ? -9.251 5.820 2.923 1.00 92.75 103 PHE A CA 1
ATOM 807 C C . PHE A 1 103 ? -10.193 4.722 3.415 1.00 92.75 103 PHE A C 1
ATOM 809 O O . PHE A 1 103 ? -10.801 4.034 2.592 1.00 92.75 103 PHE A O 1
ATOM 816 N N . ALA A 1 104 ? -10.361 4.576 4.732 1.00 89.31 104 ALA A N 1
ATOM 817 C CA . ALA A 1 104 ? -11.216 3.551 5.332 1.00 89.31 104 ALA A CA 1
ATOM 818 C C . ALA A 1 104 ? -12.642 3.472 4.725 1.00 89.31 104 ALA A C 1
ATOM 820 O O . ALA A 1 104 ? -13.069 2.370 4.362 1.00 89.31 104 ALA A O 1
ATOM 821 N N . PRO A 1 105 ? -13.379 4.587 4.514 1.00 85.94 105 PRO A N 1
ATOM 822 C CA . PRO A 1 105 ? -14.732 4.530 3.959 1.00 85.94 105 PRO A CA 1
ATOM 823 C C . PRO A 1 105 ? -14.785 4.263 2.446 1.00 85.94 105 PRO A C 1
ATOM 825 O O . PRO A 1 105 ? -15.855 3.915 1.948 1.00 85.94 105 PRO A O 1
ATOM 828 N N . ARG A 1 106 ? -13.675 4.382 1.693 1.00 84.31 106 ARG A N 1
ATOM 829 C CA . ARG A 1 106 ? -13.670 4.129 0.232 1.00 84.31 106 ARG A CA 1
ATOM 830 C C . ARG A 1 106 ? -13.958 2.671 -0.109 1.00 84.31 106 ARG A C 1
ATOM 832 O O . ARG A 1 106 ? -14.346 2.359 -1.229 1.00 84.31 106 ARG A O 1
ATOM 839 N N . GLY A 1 107 ? -13.772 1.763 0.847 1.00 85.94 107 GLY A N 1
ATOM 840 C CA . GLY A 1 107 ? -14.185 0.368 0.739 1.00 85.94 107 GLY A CA 1
ATOM 841 C C . GLY A 1 107 ? -13.329 -0.501 -0.187 1.00 85.94 107 GLY A C 1
ATOM 842 O O . GLY A 1 107 ? -13.320 -1.713 0.032 1.00 85.94 107 GLY A O 1
ATOM 843 N N . ARG A 1 108 ? -12.595 0.076 -1.152 1.00 95.81 108 ARG A N 1
ATOM 844 C CA . ARG A 1 108 ? -11.639 -0.613 -2.034 1.00 95.81 108 ARG A CA 1
ATOM 845 C C . ARG A 1 108 ? -10.358 0.194 -2.247 1.00 95.81 108 ARG A C 1
ATOM 847 O O . ARG A 1 108 ? -10.423 1.324 -2.729 1.00 95.81 108 ARG A O 1
ATOM 854 N N . LEU A 1 109 ? -9.212 -0.415 -1.947 1.00 97.69 109 LEU A N 1
ATOM 855 C CA . LEU A 1 109 ? -7.878 0.144 -2.188 1.00 97.69 109 LEU A CA 1
ATOM 856 C C . LEU A 1 109 ? -7.042 -0.818 -3.043 1.00 97.69 109 LEU A C 1
ATOM 858 O O . LEU A 1 109 ? -7.092 -2.027 -2.826 1.00 97.69 109 LEU A O 1
ATOM 862 N N . ILE A 1 110 ? -6.238 -0.282 -3.959 1.00 98.50 110 ILE A N 1
ATOM 863 C CA . ILE A 1 110 ? -5.158 -0.997 -4.648 1.00 98.50 110 ILE A CA 1
ATOM 864 C C . ILE A 1 110 ? -3.845 -0.332 -4.234 1.00 98.50 110 ILE A C 1
ATOM 866 O O . ILE A 1 110 ? -3.630 0.838 -4.541 1.00 98.50 110 ILE A O 1
ATOM 870 N N . LEU A 1 111 ? -2.976 -1.058 -3.535 1.00 98.75 111 LEU A N 1
ATOM 871 C CA . LEU A 1 111 ? -1.696 -0.549 -3.039 1.00 98.75 111 LEU A CA 1
ATOM 872 C C . LEU A 1 111 ? -0.559 -1.047 -3.938 1.00 98.75 111 LEU A C 1
ATOM 874 O O . LEU A 1 111 ? -0.275 -2.244 -3.972 1.00 98.75 111 LEU A O 1
ATOM 878 N N . LEU A 1 112 ? 0.101 -0.137 -4.658 1.00 98.81 112 LEU A N 1
ATOM 879 C CA . LEU A 1 112 ? 1.268 -0.447 -5.484 1.00 98.81 112 LEU A CA 1
ATOM 880 C C . LEU A 1 112 ? 2.551 -0.337 -4.656 1.00 98.81 112 LEU A C 1
ATOM 882 O O . LEU A 1 112 ? 2.977 0.761 -4.285 1.00 98.81 112 LEU A O 1
ATOM 886 N N . CYS A 1 113 ? 3.194 -1.476 -4.403 1.00 98.75 113 CYS A N 1
ATOM 887 C CA . CYS A 1 113 ? 4.470 -1.539 -3.703 1.00 98.75 113 CYS A CA 1
ATOM 888 C C . CYS A 1 113 ? 5.633 -1.344 -4.684 1.00 98.75 113 CYS A C 1
ATOM 890 O O . CYS A 1 113 ? 5.917 -2.219 -5.504 1.00 98.75 113 CYS A O 1
ATOM 892 N N . GLY A 1 114 ? 6.341 -0.218 -4.571 1.00 95.50 114 GLY A N 1
ATOM 893 C CA . GLY A 1 114 ? 7.579 0.009 -5.319 1.00 95.50 114 GLY A CA 1
ATOM 894 C C . GLY A 1 114 ? 8.719 -0.912 -4.889 1.00 95.50 114 GLY A C 1
ATOM 895 O O . GLY A 1 114 ? 8.784 -1.353 -3.740 1.00 95.50 114 GLY A O 1
ATOM 896 N N . ARG A 1 115 ? 9.632 -1.178 -5.824 1.00 96.88 115 ARG A N 1
ATOM 897 C CA . ARG A 1 115 ? 10.910 -1.878 -5.637 1.00 96.88 115 ARG A CA 1
ATOM 898 C C . ARG A 1 115 ? 11.962 -1.264 -6.550 1.00 96.88 115 ARG A C 1
ATOM 900 O O . ARG A 1 115 ? 11.621 -0.487 -7.440 1.00 96.88 115 ARG A O 1
ATOM 907 N N . TYR A 1 116 ? 13.217 -1.663 -6.347 1.00 95.94 116 TYR A N 1
ATOM 908 C CA . TYR A 1 116 ? 14.354 -1.134 -7.097 1.00 95.94 116 TYR A CA 1
ATOM 909 C C . TYR A 1 116 ? 14.408 0.401 -6.959 1.00 95.94 116 TYR A C 1
ATOM 911 O O . TYR A 1 116 ? 14.202 0.901 -5.856 1.00 95.94 116 TYR A O 1
ATOM 919 N N . GLU A 1 117 ? 14.627 1.142 -8.047 1.00 96.25 117 GLU A N 1
ATOM 920 C CA . GLU A 1 117 ? 14.606 2.614 -8.051 1.00 96.25 117 GLU A CA 1
ATOM 921 C C . GLU A 1 117 ? 13.182 3.194 -8.183 1.00 96.25 117 GLU A C 1
ATOM 923 O O . GLU A 1 117 ? 12.997 4.407 -8.237 1.00 96.25 117 GLU A O 1
ATOM 928 N N . GLY A 1 118 ? 12.157 2.335 -8.231 1.00 96.50 118 GLY A N 1
ATOM 929 C CA . GLY A 1 118 ? 10.754 2.718 -8.342 1.00 96.50 118 GLY A CA 1
ATOM 930 C C . GLY A 1 118 ? 10.121 2.282 -9.658 1.00 96.50 118 GLY A C 1
ATOM 931 O O . GLY A 1 118 ? 10.429 1.223 -10.207 1.00 96.50 118 GLY A O 1
ATOM 932 N N . PHE A 1 119 ? 9.189 3.094 -10.145 1.00 97.81 119 PHE A N 1
ATOM 933 C CA . PHE A 1 119 ? 8.424 2.835 -11.361 1.00 97.81 119 PHE A CA 1
ATOM 934 C C . PHE A 1 119 ? 8.856 3.774 -12.480 1.00 97.81 119 PHE A C 1
ATOM 936 O O . PHE A 1 119 ? 9.252 4.913 -12.232 1.00 97.81 119 PHE A O 1
ATOM 943 N N . ASP A 1 120 ? 8.707 3.325 -13.722 1.00 97.94 120 ASP A N 1
ATOM 944 C CA . ASP A 1 120 ? 8.688 4.240 -14.858 1.00 97.94 120 ASP A CA 1
ATOM 945 C C . ASP A 1 120 ? 7.600 5.312 -14.655 1.00 97.94 120 ASP A C 1
ATOM 947 O O . ASP A 1 120 ? 6.450 4.996 -14.339 1.00 97.94 120 ASP A O 1
ATOM 951 N N . HIS A 1 121 ? 7.957 6.586 -14.842 1.00 97.75 121 HIS A N 1
ATOM 952 C CA . HIS A 1 121 ? 7.085 7.719 -14.522 1.00 97.75 121 HIS A CA 1
ATOM 953 C C . HIS A 1 121 ? 5.750 7.701 -15.282 1.00 97.75 121 HIS A C 1
ATOM 955 O O . HIS A 1 121 ? 4.737 8.171 -14.766 1.00 97.75 121 HIS A O 1
ATOM 961 N N . ARG A 1 122 ? 5.698 7.077 -16.466 1.00 98.50 122 ARG A N 1
ATOM 962 C CA . ARG A 1 122 ? 4.457 6.951 -17.247 1.00 98.50 122 ARG A CA 1
ATOM 963 C C . ARG A 1 122 ? 3.378 6.154 -16.513 1.00 98.50 122 ARG A C 1
ATOM 965 O O . ARG A 1 122 ? 2.202 6.328 -16.808 1.00 98.50 122 ARG A O 1
ATOM 972 N N . VAL A 1 123 ? 3.741 5.317 -15.536 1.00 98.44 123 VAL A N 1
ATOM 973 C CA . VAL A 1 123 ? 2.770 4.673 -14.632 1.00 98.44 123 VAL A CA 1
ATOM 974 C C . VAL A 1 123 ? 1.927 5.728 -13.911 1.00 98.44 123 VAL A C 1
ATOM 976 O O . VAL A 1 123 ? 0.704 5.595 -13.857 1.00 98.44 123 VAL A O 1
ATOM 979 N N . VAL A 1 124 ? 2.558 6.795 -13.412 1.00 98.25 124 VAL A N 1
ATOM 980 C CA . VAL A 1 124 ? 1.875 7.907 -12.736 1.00 98.25 124 VAL A CA 1
ATOM 981 C C . VAL A 1 124 ? 1.020 8.691 -13.729 1.00 98.25 124 VAL A C 1
ATOM 983 O O . VAL A 1 124 ? -0.146 8.962 -13.451 1.00 98.25 124 VAL A O 1
ATOM 986 N N . GLU A 1 125 ? 1.554 8.990 -14.915 1.00 98.38 125 GLU A N 1
ATOM 987 C CA . GLU A 1 125 ? 0.831 9.749 -15.945 1.00 98.38 125 GLU A CA 1
ATOM 988 C C . GLU A 1 125 ? -0.427 9.024 -16.452 1.00 98.38 125 GLU A C 1
ATOM 990 O O . GLU A 1 125 ? -1.479 9.645 -16.635 1.00 98.38 125 GLU A O 1
ATOM 995 N N . ILE A 1 126 ? -0.325 7.708 -16.669 1.00 98.56 126 ILE A N 1
ATOM 996 C CA . ILE A 1 126 ? -1.401 6.877 -17.219 1.00 98.56 126 ILE A CA 1
ATOM 997 C C . ILE A 1 126 ? -2.450 6.572 -16.149 1.00 98.56 126 ILE A C 1
ATOM 999 O O . ILE A 1 126 ? -3.643 6.766 -16.383 1.00 98.56 126 ILE A O 1
ATOM 1003 N N . LEU A 1 127 ? -2.022 6.078 -14.983 1.00 98.38 127 LEU A N 1
ATOM 1004 C CA . LEU A 1 127 ? -2.940 5.540 -13.975 1.00 98.38 127 LEU A CA 1
ATOM 1005 C C . LEU A 1 127 ? -3.428 6.582 -12.968 1.00 98.38 127 LEU A C 1
ATOM 1007 O O . LEU A 1 127 ? -4.432 6.326 -12.299 1.00 98.38 127 LEU A O 1
ATOM 1011 N N . LYS A 1 128 ? -2.737 7.727 -12.873 1.00 98.31 128 LYS A N 1
ATOM 1012 C CA . LYS A 1 128 ? -3.028 8.842 -11.958 1.00 98.31 128 LYS A CA 1
ATOM 1013 C C . LYS A 1 128 ? -3.292 8.375 -10.516 1.00 98.31 128 LYS A C 1
ATOM 1015 O O . LYS A 1 128 ? -4.363 8.658 -9.977 1.00 98.31 128 LYS A O 1
ATOM 1020 N N . PRO A 1 129 ? -2.365 7.608 -9.909 1.00 98.38 129 PRO A N 1
ATOM 1021 C CA . PRO A 1 129 ? -2.528 7.128 -8.544 1.00 98.38 129 PRO A CA 1
ATOM 1022 C C . PRO A 1 129 ? -2.462 8.283 -7.539 1.00 98.38 129 PRO A C 1
ATOM 1024 O O . PRO A 1 129 ? -1.784 9.283 -7.771 1.00 98.38 129 PRO A O 1
ATOM 1027 N N . THR A 1 130 ? -3.080 8.102 -6.374 1.00 97.94 130 THR A N 1
ATOM 1028 C CA . THR A 1 130 ? -2.723 8.891 -5.193 1.00 97.94 130 THR A CA 1
ATOM 1029 C C . THR A 1 130 ? -1.332 8.466 -4.735 1.00 97.94 130 THR A C 1
ATOM 1031 O O . THR A 1 130 ? -1.121 7.324 -4.329 1.00 97.94 130 THR A O 1
ATOM 1034 N N . GLU A 1 131 ? -0.365 9.374 -4.803 1.00 98.56 131 GLU A N 1
ATOM 1035 C CA . GLU A 1 131 ? 0.982 9.138 -4.285 1.00 98.56 131 GLU A CA 1
ATOM 1036 C C . GLU A 1 131 ? 1.008 9.360 -2.770 1.00 98.56 131 GLU A C 1
ATOM 1038 O O . GLU A 1 131 ? 0.647 10.434 -2.279 1.00 98.56 131 GLU A O 1
ATOM 1043 N N . LEU A 1 132 ? 1.458 8.350 -2.025 1.00 98.62 132 LEU A N 1
ATOM 1044 C CA . LEU A 1 132 ? 1.461 8.351 -0.565 1.00 98.62 132 LEU A CA 1
ATOM 1045 C C . LEU A 1 132 ? 2.834 7.957 -0.007 1.00 98.62 132 LEU A C 1
ATOM 1047 O O . LEU A 1 132 ? 3.375 6.906 -0.351 1.00 98.62 132 LEU A O 1
ATOM 1051 N N . SER A 1 133 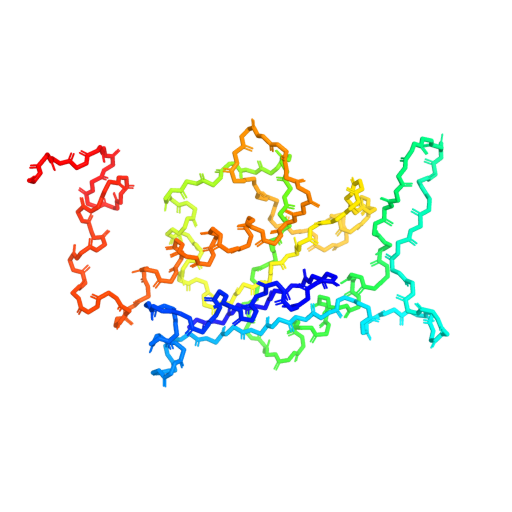? 3.345 8.773 0.913 1.00 98.56 133 SER A N 1
ATOM 1052 C CA . SER A 1 133 ? 4.560 8.516 1.687 1.00 98.56 133 SER A CA 1
ATOM 1053 C C . SER A 1 133 ? 4.208 8.153 3.128 1.00 98.56 133 SER A C 1
ATOM 1055 O O . SER A 1 133 ? 3.329 8.770 3.718 1.00 98.56 133 SER A O 1
ATOM 1057 N N . VAL A 1 134 ? 4.913 7.200 3.740 1.00 98.38 134 VAL A N 1
ATOM 1058 C CA . VAL A 1 134 ? 4.762 6.886 5.179 1.00 98.38 134 VAL A CA 1
ATOM 1059 C C . VAL A 1 134 ? 5.720 7.681 6.075 1.00 98.38 134 VAL A C 1
ATOM 1061 O O . VAL A 1 134 ? 5.702 7.517 7.292 1.00 98.38 134 VAL A O 1
ATOM 1064 N N . GLY A 1 135 ? 6.537 8.563 5.493 1.00 97.94 135 GLY A N 1
ATOM 1065 C CA . GLY A 1 135 ? 7.418 9.467 6.226 1.00 97.94 135 GLY A CA 1
ATOM 1066 C C . GLY A 1 135 ? 8.683 9.842 5.457 1.00 97.94 135 GLY A C 1
ATOM 1067 O O . GLY A 1 135 ? 8.932 9.362 4.354 1.00 97.94 135 GLY A O 1
ATOM 1068 N N . ASP A 1 136 ? 9.495 10.703 6.069 1.00 98.00 136 ASP A N 1
ATOM 1069 C CA . ASP A 1 136 ? 10.690 11.290 5.449 1.00 98.00 136 ASP A CA 1
ATOM 1070 C C . ASP A 1 136 ? 11.914 10.370 5.617 1.00 98.00 136 ASP A C 1
ATOM 1072 O O . ASP A 1 136 ? 12.913 10.712 6.250 1.00 98.00 136 ASP A O 1
ATOM 1076 N N . PHE A 1 137 ? 11.803 9.150 5.090 1.00 98.06 137 PHE A N 1
ATOM 1077 C CA . PHE A 1 137 ? 12.839 8.116 5.109 1.00 98.06 137 PHE A CA 1
ATOM 1078 C C . PHE A 1 137 ? 12.682 7.160 3.917 1.00 98.06 137 PHE A C 1
ATOM 1080 O O . PHE A 1 137 ? 11.663 7.153 3.230 1.00 98.06 137 PHE A O 1
ATOM 1087 N N . VAL A 1 138 ? 13.703 6.336 3.661 1.00 97.75 138 VAL A N 1
ATOM 1088 C CA . VA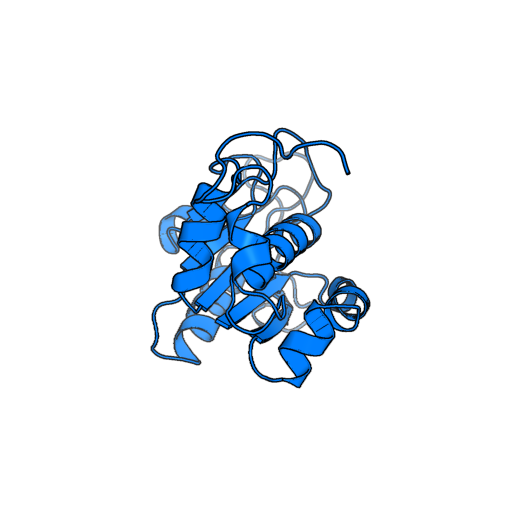L A 1 138 ? 13.729 5.403 2.523 1.00 97.75 138 VAL A CA 1
ATOM 1089 C C . VAL A 1 138 ? 13.590 3.964 3.013 1.00 97.75 138 VAL A C 1
ATOM 1091 O O . VAL A 1 138 ? 14.275 3.543 3.944 1.00 97.75 138 VAL A O 1
ATOM 1094 N N . LEU A 1 139 ? 12.713 3.203 2.359 1.00 97.75 139 LEU A N 1
ATOM 1095 C CA . LEU A 1 139 ? 12.515 1.771 2.575 1.00 97.75 139 LEU A CA 1
ATOM 1096 C C . LEU A 1 139 ? 13.082 0.969 1.397 1.00 97.75 139 L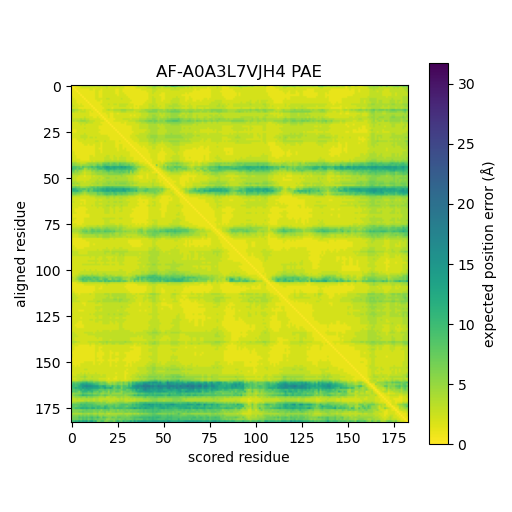EU A C 1
ATOM 1098 O O . LEU A 1 139 ? 13.189 1.472 0.285 1.00 97.75 139 LEU A O 1
ATOM 1102 N N . ASN A 1 140 ? 13.367 -0.315 1.620 1.00 95.00 140 ASN A N 1
ATOM 1103 C CA . ASN A 1 140 ? 13.763 -1.254 0.556 1.00 95.00 140 ASN A CA 1
ATOM 1104 C C . ASN A 1 140 ? 12.616 -1.564 -0.441 1.00 95.00 140 ASN A C 1
ATOM 1106 O O . ASN A 1 140 ? 12.810 -2.200 -1.478 1.00 95.00 140 ASN A O 1
ATOM 1110 N N . GLY A 1 141 ? 11.385 -1.189 -0.104 1.00 96.88 141 GLY A N 1
ATOM 1111 C CA . GLY A 1 141 ? 10.216 -1.406 -0.941 1.00 96.88 141 GLY A CA 1
ATOM 1112 C C . GLY A 1 141 ? 8.939 -0.920 -0.276 1.00 96.88 141 GLY A C 1
ATOM 1113 O O . GLY A 1 141 ? 8.927 -0.577 0.910 1.00 96.88 141 GLY A O 1
ATOM 1114 N N . GLY A 1 142 ? 7.860 -0.898 -1.050 1.00 98.44 142 GLY A N 1
ATOM 1115 C CA . GLY A 1 142 ? 6.558 -0.428 -0.592 1.00 98.44 142 GLY A CA 1
ATOM 1116 C C . GLY A 1 142 ? 5.815 -1.396 0.332 1.00 98.44 142 GLY A C 1
ATOM 1117 O O . GLY A 1 142 ? 4.792 -1.011 0.878 1.00 98.44 142 GLY A O 1
ATOM 1118 N N . GLU A 1 143 ? 6.287 -2.628 0.552 1.00 98.69 143 GLU A N 1
ATOM 1119 C CA . GLU A 1 143 ? 5.510 -3.635 1.292 1.00 98.69 143 GLU A CA 1
ATOM 1120 C C . GLU A 1 143 ? 5.266 -3.241 2.751 1.00 98.69 143 GLU A C 1
ATOM 1122 O O . GLU A 1 143 ? 4.143 -3.356 3.232 1.00 98.69 143 GLU A O 1
ATOM 1127 N N . VAL A 1 144 ? 6.278 -2.709 3.441 1.00 98.31 144 VAL A N 1
ATOM 1128 C CA . VAL A 1 144 ? 6.110 -2.227 4.823 1.00 98.31 144 VAL A CA 1
ATOM 1129 C C . VAL A 1 144 ? 5.199 -0.998 4.859 1.00 98.31 144 VAL A C 1
ATOM 1131 O O . VAL A 1 144 ? 4.363 -0.880 5.748 1.00 98.31 144 VAL A O 1
ATOM 1134 N N . ALA A 1 145 ? 5.294 -0.112 3.863 1.00 98.56 145 ALA A N 1
ATOM 1135 C CA . ALA A 1 145 ? 4.380 1.020 3.744 1.00 98.56 145 ALA A CA 1
ATOM 1136 C C . ALA A 1 145 ? 2.928 0.557 3.525 1.00 98.56 145 ALA A C 1
ATOM 1138 O O . ALA A 1 145 ? 2.014 1.106 4.135 1.00 98.56 145 ALA A O 1
ATOM 1139 N N . ALA A 1 146 ? 2.711 -0.496 2.730 1.00 98.62 146 ALA A N 1
ATOM 1140 C CA . ALA A 1 146 ? 1.395 -1.097 2.539 1.00 98.62 146 ALA A CA 1
ATOM 1141 C C . ALA A 1 146 ? 0.857 -1.682 3.848 1.00 98.62 146 ALA A C 1
ATOM 1143 O O . ALA A 1 146 ? -0.302 -1.454 4.176 1.00 98.62 146 ALA A O 1
ATOM 1144 N N . MET A 1 147 ? 1.700 -2.379 4.620 1.00 98.44 147 MET A N 1
ATOM 1145 C CA . MET A 1 147 ? 1.330 -2.892 5.944 1.00 98.44 147 MET A CA 1
ATOM 1146 C C . MET A 1 147 ? 0.926 -1.765 6.896 1.00 98.44 147 MET A C 1
ATOM 1148 O O . MET A 1 147 ? -0.085 -1.895 7.567 1.00 98.44 147 MET A O 1
ATOM 1152 N N . ILE A 1 148 ? 1.644 -0.637 6.911 1.00 98.31 148 ILE A N 1
ATOM 1153 C CA . ILE A 1 148 ? 1.273 0.533 7.728 1.00 98.31 148 ILE A CA 1
ATOM 1154 C C . ILE A 1 148 ? -0.108 1.068 7.323 1.00 98.31 148 ILE A C 1
ATOM 1156 O O . ILE A 1 148 ? -0.953 1.309 8.183 1.00 98.31 148 ILE A O 1
ATOM 1160 N N . VAL A 1 149 ? -0.353 1.236 6.018 1.00 98.00 149 VAL A N 1
ATOM 1161 C CA . VAL A 1 149 ? -1.647 1.723 5.509 1.00 98.00 149 VAL A CA 1
ATOM 1162 C C . VAL A 1 149 ? -2.777 0.759 5.864 1.00 98.00 149 VAL A C 1
ATOM 1164 O O . VAL A 1 149 ? -3.834 1.204 6.307 1.00 98.00 149 VAL A O 1
ATOM 1167 N N . ILE A 1 150 ? -2.556 -0.548 5.693 1.00 97.44 150 ILE A N 1
ATOM 1168 C CA . ILE A 1 150 ? -3.514 -1.592 6.071 1.00 97.44 150 ILE A CA 1
ATOM 1169 C C . ILE A 1 150 ? -3.794 -1.503 7.572 1.00 97.44 150 ILE A C 1
ATOM 1171 O O . ILE A 1 150 ? -4.945 -1.311 7.948 1.00 97.44 150 ILE A O 1
ATOM 1175 N N . ASP A 1 151 ? -2.763 -1.577 8.415 1.00 96.56 151 ASP A N 1
ATOM 1176 C CA . ASP A 1 151 ? -2.893 -1.596 9.875 1.00 96.56 151 ASP A CA 1
ATOM 1177 C C . ASP A 1 151 ? -3.666 -0.384 10.406 1.00 96.56 151 ASP A C 1
ATOM 1179 O O . ASP A 1 151 ? -4.594 -0.526 11.202 1.00 96.56 151 ASP A O 1
ATOM 1183 N N . ALA A 1 152 ? -3.357 0.809 9.897 1.00 95.94 152 ALA A N 1
ATOM 1184 C CA . ALA A 1 152 ? -4.058 2.022 10.291 1.00 95.94 152 ALA A CA 1
ATOM 1185 C C . ALA A 1 152 ? -5.523 2.019 9.816 1.00 95.94 152 ALA A C 1
ATOM 1187 O O . ALA A 1 152 ? -6.428 2.338 10.588 1.00 95.94 152 ALA A O 1
ATOM 1188 N N . ALA A 1 153 ? -5.779 1.632 8.560 1.00 95.38 153 ALA A N 1
ATOM 1189 C CA . ALA A 1 153 ? -7.117 1.685 7.977 1.00 95.38 153 ALA A CA 1
ATOM 1190 C C . ALA A 1 153 ? -8.068 0.637 8.569 1.00 95.38 153 ALA A C 1
ATOM 1192 O O . ALA A 1 153 ? -9.238 0.945 8.805 1.00 95.38 153 ALA A O 1
ATOM 1193 N N . ILE A 1 154 ? -7.589 -0.585 8.844 1.00 93.75 154 ILE A N 1
ATOM 1194 C CA . ILE A 1 154 ? -8.443 -1.663 9.363 1.00 93.75 154 ILE A CA 1
ATOM 1195 C C . ILE A 1 154 ? -9.035 -1.322 10.733 1.00 93.75 154 ILE A C 1
ATOM 1197 O O . ILE A 1 154 ? -10.157 -1.728 11.026 1.00 93.75 154 ILE A O 1
ATOM 1201 N N . ARG A 1 155 ? -8.314 -0.551 11.560 1.00 93.81 155 ARG A N 1
ATOM 1202 C CA . ARG A 1 155 ? -8.764 -0.152 12.903 1.00 93.81 155 ARG A CA 1
ATOM 1203 C C . ARG A 1 155 ? -10.034 0.695 12.862 1.00 93.81 155 ARG A C 1
ATOM 1205 O O . ARG A 1 155 ? -10.807 0.660 13.811 1.00 93.81 155 ARG A O 1
ATOM 1212 N N . LEU A 1 156 ? -10.271 1.404 11.757 1.00 93.06 156 LEU A N 1
ATOM 1213 C CA . LEU A 1 156 ? -11.457 2.239 11.557 1.00 93.06 156 LEU A CA 1
ATOM 1214 C C . LEU A 1 156 ? -12.657 1.468 10.986 1.00 93.06 156 LEU A C 1
ATOM 1216 O O . LEU A 1 156 ? -13.725 2.051 10.797 1.00 93.06 156 LEU A O 1
ATOM 1220 N N . ILE A 1 157 ? -12.505 0.177 10.674 1.00 92.62 157 ILE A N 1
ATOM 1221 C CA . ILE A 1 157 ? -13.596 -0.634 10.132 1.00 92.62 157 ILE A CA 1
ATOM 1222 C C . ILE A 1 157 ? -14.487 -1.134 11.282 1.00 92.62 157 ILE A C 1
ATOM 1224 O O . ILE A 1 157 ? -13.983 -1.781 12.208 1.00 92.62 157 ILE A O 1
ATOM 1228 N N . PRO A 1 158 ? -15.814 -0.889 11.230 1.00 91.06 158 PRO A N 1
ATOM 1229 C CA . PRO A 1 158 ? -16.737 -1.343 12.266 1.00 91.06 158 PRO A CA 1
ATOM 1230 C C . PRO A 1 158 ? -16.618 -2.845 12.541 1.00 91.06 158 PRO A C 1
ATOM 1232 O O . PRO A 1 158 ? -16.552 -3.665 11.623 1.00 91.06 158 PRO A O 1
ATOM 1235 N N . GLY A 1 159 ? -16.584 -3.205 13.825 1.00 91.31 159 GLY A N 1
ATOM 1236 C CA . GLY A 1 159 ? -16.448 -4.588 14.286 1.00 91.31 159 GLY A CA 1
ATOM 1237 C C . GLY A 1 159 ? -15.012 -5.118 14.387 1.00 91.31 159 GLY A C 1
ATOM 1238 O O . GLY A 1 159 ? -14.829 -6.225 14.902 1.00 91.31 159 GLY A O 1
ATOM 1239 N N . VAL A 1 160 ? -13.997 -4.354 13.956 1.00 92.50 160 VAL A N 1
ATOM 1240 C CA . VAL A 1 160 ? -12.586 -4.758 14.084 1.00 92.50 160 VAL A CA 1
ATOM 1241 C C . VAL A 1 160 ? -12.098 -4.601 15.523 1.00 92.50 160 VAL A C 1
ATOM 1243 O O . VAL A 1 160 ? -11.761 -5.605 16.145 1.00 92.50 160 VAL A O 1
ATOM 1246 N N . LEU A 1 161 ? -12.122 -3.388 16.088 1.00 91.06 161 LEU A N 1
ATOM 1247 C CA . LEU A 1 161 ? -11.654 -3.120 17.462 1.00 91.06 161 LEU A CA 1
ATOM 1248 C C . LEU A 1 161 ? -12.597 -3.637 18.563 1.00 91.06 161 LEU A C 1
ATOM 1250 O O . LEU A 1 161 ? -12.222 -3.681 19.731 1.00 91.06 161 LEU A O 1
ATOM 1254 N N . GLY A 1 162 ? -13.810 -4.061 18.206 1.00 81.50 162 GLY A N 1
ATOM 1255 C CA . GLY A 1 162 ? -14.842 -4.494 19.150 1.00 81.50 162 GLY A CA 1
ATOM 1256 C C . GLY A 1 162 ? -15.633 -3.327 19.742 1.00 81.50 162 GLY A C 1
ATOM 1257 O O . GLY A 1 162 ? -16.852 -3.324 19.609 1.00 81.50 162 GLY A O 1
ATOM 1258 N N . ASP A 1 163 ? -14.952 -2.339 20.328 1.00 83.25 163 ASP A N 1
ATOM 1259 C CA . ASP A 1 163 ? -15.556 -1.097 20.826 1.00 83.25 163 ASP A CA 1
ATOM 1260 C C . ASP A 1 163 ? -15.301 0.056 19.840 1.00 83.25 163 ASP A C 1
ATOM 1262 O O . ASP A 1 163 ? -14.155 0.412 19.555 1.00 83.25 163 ASP A O 1
ATOM 1266 N N . GLU A 1 164 ? -16.374 0.635 19.299 1.00 74.00 164 GLU A N 1
ATOM 1267 C CA . GLU A 1 164 ? -16.303 1.735 18.329 1.00 74.00 164 GLU A CA 1
ATOM 1268 C C . GLU A 1 164 ? -15.663 2.997 18.923 1.00 74.00 164 GLU A C 1
ATOM 1270 O O . GLU A 1 164 ? -15.018 3.763 18.201 1.00 74.00 164 GLU A O 1
ATOM 1275 N N . GLN A 1 165 ? -15.765 3.182 20.242 1.00 76.69 165 GLN A N 1
ATOM 1276 C CA . GLN A 1 165 ? -15.194 4.332 20.929 1.00 76.69 165 GLN A CA 1
ATOM 1277 C C . GLN A 1 165 ? -13.663 4.250 21.023 1.00 76.69 165 GLN A C 1
ATOM 1279 O O . GLN A 1 165 ? -13.001 5.283 21.089 1.00 76.69 165 GLN A O 1
ATOM 1284 N N . SER A 1 166 ? -13.081 3.047 20.909 1.00 79.50 166 SER A N 1
ATOM 1285 C CA . SER A 1 166 ? -11.624 2.850 20.986 1.00 79.50 166 SER A CA 1
ATOM 1286 C C . SER A 1 166 ? -10.858 3.630 19.917 1.00 79.50 166 SER A C 1
ATOM 1288 O O . SER A 1 166 ? -9.810 4.185 20.201 1.00 79.50 166 SER A O 1
ATOM 1290 N N . SER A 1 167 ? -11.378 3.721 18.689 1.00 84.00 167 SER A N 1
ATOM 1291 C CA . SER A 1 167 ? -10.718 4.521 17.641 1.00 84.00 167 SER A CA 1
ATOM 1292 C C . SER A 1 167 ? -10.994 6.023 17.731 1.00 84.00 167 SER A C 1
ATOM 1294 O O . SER A 1 167 ? -10.333 6.799 17.045 1.00 84.00 167 SER A O 1
ATOM 1296 N N . TRP A 1 168 ? -11.990 6.448 18.513 1.00 84.88 168 TRP A N 1
ATOM 1297 C CA . TRP A 1 168 ? -12.450 7.837 18.527 1.00 84.88 168 TRP A CA 1
ATOM 1298 C C . TRP A 1 168 ? -11.526 8.743 19.346 1.00 84.88 168 TRP A C 1
ATOM 1300 O O . TRP A 1 168 ? -11.195 9.841 18.886 1.00 84.88 168 TRP A O 1
ATOM 1310 N N . ASP A 1 169 ? -11.099 8.255 20.513 1.00 85.38 169 ASP A N 1
ATOM 1311 C CA . ASP A 1 169 ? -10.292 9.000 21.491 1.00 85.38 169 ASP A CA 1
ATOM 1312 C C . ASP A 1 169 ? -8.774 8.780 21.341 1.00 85.38 169 ASP A C 1
ATOM 1314 O O . ASP A 1 169 ? -7.989 9.514 21.946 1.00 85.38 169 ASP A O 1
ATOM 1318 N N . ASP A 1 170 ? -8.377 7.837 20.480 1.00 91.19 170 ASP A N 1
ATOM 1319 C CA . ASP A 1 170 ? -6.992 7.563 20.091 1.00 91.19 170 ASP A CA 1
ATOM 1320 C C . ASP A 1 170 ? -6.217 8.837 19.728 1.00 91.19 170 ASP A C 1
ATOM 1322 O O . ASP A 1 170 ? -6.755 9.794 19.157 1.00 91.19 170 ASP A O 1
ATOM 1326 N N . SER A 1 171 ? -4.906 8.800 19.958 1.00 94.12 171 SER A N 1
ATOM 1327 C CA . SER A 1 171 ? -4.018 9.884 19.541 1.00 94.12 171 SER A CA 1
ATOM 1328 C C . SER A 1 171 ? -4.198 10.216 18.051 1.00 94.12 171 SER A C 1
ATOM 1330 O O . SER A 1 171 ? -4.077 9.352 17.183 1.00 94.12 171 SER A O 1
ATOM 1332 N N . PHE A 1 172 ? -4.428 11.495 17.754 1.00 95.25 172 PHE A N 1
ATOM 1333 C CA . PHE A 1 172 ? -4.649 12.062 16.415 1.00 95.25 172 PHE A CA 1
ATOM 1334 C C . PHE A 1 172 ? -5.970 11.703 15.708 1.00 95.25 172 PHE A C 1
ATOM 1336 O O . PHE A 1 172 ? -6.180 12.179 14.587 1.00 95.25 172 PHE A O 1
ATOM 1343 N N . SER A 1 173 ? -6.870 10.934 16.322 1.00 91.94 173 SER A N 1
ATOM 1344 C CA . SER A 1 173 ? -8.175 10.554 15.759 1.00 91.94 173 SER A CA 1
ATOM 1345 C C . SER A 1 173 ? -9.202 11.695 15.716 1.00 91.94 173 SER A C 1
ATOM 1347 O O . SER A 1 173 ? -8.962 12.809 16.183 1.00 91.94 173 SER A O 1
ATOM 1349 N N . ARG A 1 174 ? -10.380 11.443 15.121 1.00 84.62 174 ARG A N 1
ATOM 1350 C CA . ARG A 1 174 ? -11.462 12.443 14.963 1.00 84.62 174 ARG A CA 1
ATOM 1351 C C . ARG A 1 174 ? -11.864 13.136 16.259 1.00 84.62 174 ARG A C 1
ATOM 1353 O O . ARG A 1 174 ? -12.066 14.349 16.234 1.00 84.62 174 ARG A O 1
ATOM 1360 N N . GLY A 1 1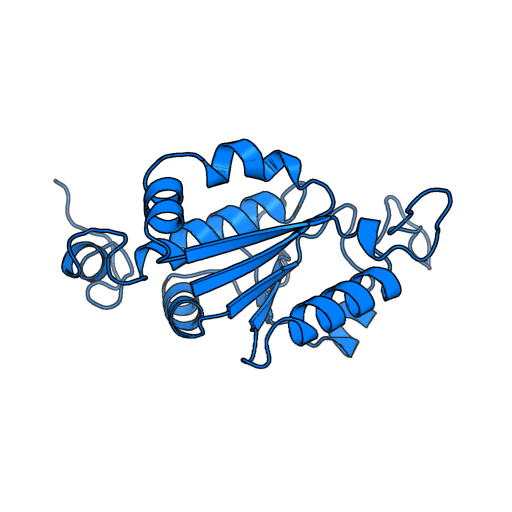75 ? -11.984 12.380 17.349 1.00 84.06 175 GLY A N 1
ATOM 1361 C CA . GLY A 1 175 ? -12.320 12.907 18.670 1.00 84.06 175 GLY A CA 1
ATOM 1362 C C . GLY A 1 175 ? -11.148 13.587 19.373 1.00 84.06 175 GLY A C 1
ATOM 1363 O O . GLY A 1 175 ? -11.368 14.422 20.248 1.00 84.06 175 GLY A O 1
ATOM 1364 N N . ASN A 1 176 ? -9.914 13.286 18.959 1.00 84.06 176 ASN A N 1
ATOM 1365 C CA . ASN A 1 176 ? -8.697 13.694 19.642 1.00 84.06 176 ASN A CA 1
ATOM 1366 C C . ASN A 1 176 ? -7.552 13.972 18.650 1.00 84.06 176 ASN A C 1
ATOM 1368 O O . ASN A 1 176 ? -6.767 13.100 18.307 1.00 84.06 176 ASN A O 1
ATOM 1372 N N . ARG A 1 177 ? -7.401 15.225 18.204 1.00 92.81 177 ARG A N 1
ATOM 1373 C CA . ARG A 1 177 ? -6.321 15.631 17.277 1.00 92.81 177 ARG A CA 1
ATOM 1374 C C . ARG A 1 177 ? -4.966 15.883 17.959 1.00 92.81 177 ARG A C 1
ATOM 1376 O O . ARG A 1 177 ? -4.075 16.466 17.342 1.00 92.81 177 ARG A O 1
ATOM 1383 N N . ILE A 1 178 ? -4.810 15.466 19.216 1.00 94.12 178 ILE A N 1
ATOM 1384 C CA . ILE A 1 178 ? -3.572 15.557 20.001 1.00 94.12 178 ILE A CA 1
ATOM 1385 C C . ILE A 1 178 ? -3.172 14.165 20.519 1.00 94.12 178 ILE A C 1
ATOM 1387 O O . ILE A 1 178 ? -3.744 13.158 20.111 1.00 94.12 178 ILE A O 1
ATOM 1391 N N . LEU A 1 179 ? -2.152 14.105 21.375 1.00 95.75 179 LEU A N 1
ATOM 1392 C CA . LEU A 1 179 ? -1.741 12.872 22.045 1.00 95.75 179 LEU A CA 1
ATOM 1393 C C . LEU A 1 179 ? -2.721 12.500 23.163 1.00 95.75 179 LEU A C 1
ATOM 1395 O O . LEU A 1 179 ? -3.224 13.375 23.869 1.00 95.75 179 LEU A O 1
ATOM 1399 N N . GLU A 1 180 ? -2.946 11.203 23.346 1.00 91.88 180 GLU A N 1
ATOM 1400 C CA . GLU A 1 180 ? -3.684 10.663 24.487 1.00 91.88 180 GLU A CA 1
ATOM 1401 C C . GLU A 1 180 ? -2.984 10.907 25.823 1.00 91.88 180 GLU A C 1
ATOM 1403 O O . GLU A 1 180 ? -1.781 11.172 25.917 1.00 91.88 180 GLU A O 1
ATOM 1408 N N . PHE A 1 181 ? -3.782 10.807 26.883 1.00 88.94 181 PHE A N 1
ATOM 1409 C CA . PHE A 1 181 ? -3.314 10.934 28.250 1.00 88.94 181 PHE A CA 1
ATOM 1410 C C . PHE A 1 181 ? -2.617 9.642 28.729 1.00 88.94 181 PHE A C 1
ATOM 1412 O O . PHE A 1 181 ? -2.928 8.554 28.245 1.00 88.94 181 PHE A O 1
ATOM 1419 N N . PRO A 1 182 ? -1.688 9.733 29.700 1.00 92.38 182 PRO A N 1
ATOM 1420 C CA . PRO A 1 182 ? -1.056 8.557 30.305 1.00 92.38 182 PRO A CA 1
ATOM 1421 C C . PRO A 1 182 ? -2.065 7.623 30.997 1.00 92.38 182 PRO A C 1
ATOM 1423 O O . PRO A 1 182 ? -2.973 8.115 31.670 1.00 92.38 182 PRO A O 1
ATOM 1426 N N . GLN A 1 183 ? -1.858 6.304 30.892 1.00 83.81 183 GLN A N 1
ATOM 1427 C CA . GLN A 1 183 ? -2.645 5.254 31.564 1.00 83.81 183 GLN A CA 1
ATOM 1428 C C . GLN A 1 183 ? -1.811 4.462 32.575 1.00 83.81 183 GLN A C 1
ATOM 1430 O O . GLN A 1 183 ? -0.603 4.256 32.310 1.00 83.81 183 GLN A O 1
#

Solvent-accessible surface area (backbone atoms only — not comparable to full-atom values): 10265 Å² total; per-residue (Å²): 68,39,38,40,38,36,26,88,59,50,73,73,45,60,62,64,58,66,38,73,70,56,24,55,26,39,78,69,64,54,35,46,79,46,72,38,50,48,47,80,40,27,87,39,86,88,75,40,53,50,59,42,72,52,84,94,58,78,87,68,34,24,32,42,47,64,27,52,52,53,43,53,55,52,60,50,67,76,43,90,66,75,59,51,45,33,35,44,36,68,88,24,55,67,66,46,58,66,56,37,66,61,50,46,77,54,42,30,38,33,39,41,34,35,41,79,77,26,65,41,67,62,44,49,73,73,67,60,47,51,48,34,7,86,45,102,64,89,71,89,40,15,62,65,51,48,50,52,54,49,61,59,23,51,54,72,40,87,76,51,70,73,50,79,64,63,56,32,58,33,61,45,24,91,72,21,79,48,80,61,80,93,130

Foldseek 3Di:
DEEEEEDQCQVVCVVVCCDDLNVVCVVVVLYHYHYHRLLVLAPPPPPSDQWAADPVGDDKIAGEQRSLVSVVVVVCVVDVQDEAEEEEDQPADADDLVVLVVHLVSRHYYYYKAAIVGHDCVNCVVVVHRYYYPDNDDDRMCPVVVSVSCVSNQVCRPPRVVDNCVQCCDDCHPNHNHHDDDD

Radius of gyration: 17.31 Å; Cα contacts (8 Å, |Δi|>4): 309; chains: 1; bounding box: 40×33×53 Å

Nearest PDB structures (foldseek):
  4mcb-assembly1_A  TM=9.462E-01  e=7.793E-22  Haemophilus influenzae Rd KW20
  4yql-assembly1_A-2  TM=9.557E-01  e=9.512E-21  Haemophilus influenzae Rd KW20
  5wyr-assembly1_A  TM=9.238E-01  e=2.723E-21  Pseudomonas aeruginosa UCBPP-PA14
  5zhm-assembly1_B  TM=9.390E-01  e=1.322E-20  Pseudomonas aeruginosa UCBPP-PA14
  5wyq-assembly1_A  TM=9.244E-01  e=1.720E-20  Pseudomonas aeruginosa UCBPP-PA14